Protein AF-A0A3M1QWK5-F1 (afdb_monomer)

Radius of gyration: 22.73 Å; Cα contacts (8 Å, |Δi|>4): 159; chains: 1; bounding box: 84×49×48 Å

Structure (mmCIF, N/CA/C/O backbone):
data_AF-A0A3M1QWK5-F1
#
_entry.id   AF-A0A3M1QWK5-F1
#
loop_
_atom_site.group_PDB
_atom_site.id
_atom_site.type_symbol
_atom_site.label_atom_id
_atom_site.label_alt_id
_atom_site.label_comp_id
_atom_site.label_asym_id
_atom_site.label_entity_id
_atom_site.label_seq_id
_atom_site.pdbx_PDB_ins_code
_atom_site.Cartn_x
_atom_site.Cartn_y
_atom_site.Cartn_z
_atom_site.occupancy
_atom_site.B_iso_or_equiv
_atom_site.auth_seq_id
_atom_site.auth_comp_id
_atom_site.auth_asym_id
_atom_site.auth_atom_id
_atom_site.pdbx_PDB_model_num
ATOM 1 N N . MET A 1 1 ? 57.014 35.871 -7.197 1.00 38.00 1 MET A N 1
ATOM 2 C CA . MET A 1 1 ? 55.817 36.064 -8.040 1.00 38.00 1 MET A CA 1
ATOM 3 C C . MET A 1 1 ? 55.043 34.756 -8.014 1.00 38.00 1 MET A C 1
ATOM 5 O O . MET A 1 1 ? 55.626 33.720 -8.294 1.00 38.00 1 MET A O 1
ATOM 9 N N . ILE A 1 2 ? 53.821 34.816 -7.491 1.00 47.94 2 ILE A N 1
ATOM 10 C CA . ILE A 1 2 ? 52.918 33.716 -7.111 1.00 47.94 2 ILE A CA 1
ATOM 11 C C . ILE A 1 2 ? 52.549 32.860 -8.330 1.00 47.94 2 ILE A C 1
ATOM 13 O O . ILE A 1 2 ? 52.299 33.454 -9.370 1.00 47.94 2 ILE A O 1
ATOM 17 N N . LEU A 1 3 ? 52.425 31.528 -8.195 1.00 41.25 3 LEU A N 1
ATOM 18 C CA . LEU A 1 3 ? 51.443 30.747 -8.971 1.00 41.25 3 LEU A CA 1
ATOM 19 C C . LEU A 1 3 ? 51.174 29.346 -8.380 1.00 41.25 3 LEU A C 1
ATOM 21 O O . LEU A 1 3 ? 51.887 28.382 -8.626 1.00 41.25 3 LEU A O 1
ATOM 25 N N . VAL A 1 4 ? 50.095 29.320 -7.592 1.00 45.94 4 VAL A N 1
ATOM 26 C CA . VAL A 1 4 ? 48.980 28.356 -7.596 1.00 45.94 4 VAL A CA 1
ATOM 27 C C . VAL A 1 4 ? 49.306 26.876 -7.349 1.00 45.94 4 VAL A C 1
ATOM 29 O O . VAL A 1 4 ? 49.567 26.087 -8.254 1.00 45.94 4 VAL A O 1
ATOM 32 N N . LEU A 1 5 ? 49.126 26.502 -6.079 1.00 42.91 5 LEU A N 1
ATOM 33 C CA . LEU A 1 5 ? 48.717 25.169 -5.644 1.00 42.91 5 LEU A CA 1
ATOM 34 C C . LEU A 1 5 ? 47.418 24.784 -6.366 1.00 42.91 5 LEU A C 1
ATOM 36 O O . LEU A 1 5 ? 46.376 25.406 -6.155 1.00 42.91 5 LEU A O 1
ATOM 40 N N . TRP A 1 6 ? 47.477 23.753 -7.202 1.00 43.38 6 TRP A N 1
ATOM 41 C CA . TRP A 1 6 ? 46.285 23.091 -7.713 1.00 43.38 6 TRP A CA 1
ATOM 42 C C . TRP A 1 6 ? 45.662 22.283 -6.575 1.00 43.38 6 TRP A C 1
ATOM 44 O O . TRP A 1 6 ? 46.090 21.171 -6.272 1.00 43.38 6 TRP A O 1
ATOM 54 N N . PHE A 1 7 ? 44.651 22.862 -5.929 1.00 46.19 7 PHE A N 1
ATOM 55 C CA . PHE A 1 7 ? 43.667 22.090 -5.183 1.00 46.19 7 PHE A CA 1
ATOM 56 C C . PHE A 1 7 ? 42.946 21.188 -6.184 1.00 46.19 7 PHE A C 1
ATOM 58 O O . PHE A 1 7 ? 42.088 21.633 -6.945 1.00 46.19 7 PHE A O 1
ATOM 65 N N . VAL A 1 8 ? 43.314 19.910 -6.201 1.00 51.75 8 VAL A N 1
ATOM 66 C CA . VAL A 1 8 ? 42.474 18.869 -6.785 1.00 51.75 8 VAL A CA 1
ATOM 67 C C . VAL A 1 8 ? 41.321 18.677 -5.807 1.00 51.75 8 VAL A C 1
ATOM 69 O O . VAL A 1 8 ? 41.406 17.876 -4.881 1.00 51.75 8 VAL A O 1
ATOM 72 N N . SER A 1 9 ? 40.269 19.477 -5.952 1.00 53.75 9 SER A N 1
ATOM 73 C CA . SER A 1 9 ? 39.018 19.229 -5.245 1.00 53.75 9 SER A CA 1
ATOM 74 C C . SER A 1 9 ? 38.486 17.872 -5.711 1.00 53.75 9 SER A C 1
ATOM 76 O O . SER A 1 9 ? 38.265 17.698 -6.915 1.00 53.75 9 SER A O 1
ATOM 78 N N . PRO A 1 10 ? 38.278 16.889 -4.822 1.00 50.72 10 PRO A N 1
ATOM 79 C CA . PRO A 1 10 ? 37.594 15.678 -5.219 1.00 50.72 10 PRO A CA 1
ATOM 80 C C . PRO A 1 10 ? 36.129 16.049 -5.486 1.00 50.72 10 PRO A C 1
ATOM 82 O O . PRO A 1 10 ? 35.350 16.235 -4.560 1.00 50.72 10 PRO A O 1
ATOM 85 N N . LEU A 1 11 ? 35.741 16.104 -6.763 1.00 48.88 11 LEU A N 1
ATOM 86 C CA . LEU A 1 11 ? 34.351 16.135 -7.265 1.00 48.88 11 LEU A CA 1
ATOM 87 C C . LEU A 1 11 ? 33.502 14.896 -6.869 1.00 48.88 11 LEU A C 1
ATOM 89 O O . LEU A 1 11 ? 32.566 14.532 -7.570 1.00 48.88 11 LEU A O 1
ATOM 93 N N . TRP A 1 12 ? 33.848 14.210 -5.780 1.00 54.44 12 TRP A N 1
ATOM 94 C CA . TRP A 1 12 ? 33.292 12.914 -5.374 1.00 54.44 12 TRP A CA 1
ATOM 95 C C . TRP A 1 12 ? 32.717 12.962 -3.954 1.00 54.44 12 TRP A C 1
ATOM 97 O O . TRP A 1 12 ? 32.132 11.987 -3.497 1.00 54.44 12 TRP A O 1
ATOM 107 N N . ALA A 1 13 ? 32.900 14.076 -3.244 1.00 48.78 13 ALA A N 1
ATOM 108 C CA . ALA A 1 13 ? 32.378 14.278 -1.902 1.00 48.78 13 ALA A CA 1
ATOM 109 C C . ALA A 1 13 ? 31.175 15.221 -1.968 1.00 48.78 13 ALA A C 1
ATOM 111 O O . ALA A 1 13 ? 31.312 16.393 -1.657 1.00 48.78 13 ALA A O 1
ATOM 112 N N . ASP A 1 14 ? 30.053 14.717 -2.483 1.00 46.09 14 ASP A N 1
ATOM 113 C CA . ASP A 1 14 ? 28.703 15.154 -2.101 1.00 46.09 14 ASP A CA 1
ATOM 114 C C . ASP A 1 14 ? 27.667 14.273 -2.808 1.00 46.09 14 ASP A C 1
ATOM 116 O O . ASP A 1 14 ? 27.021 14.636 -3.789 1.00 46.09 14 ASP A O 1
ATOM 120 N N . THR A 1 15 ? 27.495 13.067 -2.283 1.00 47.88 15 THR A N 1
ATOM 121 C CA . THR A 1 15 ? 26.168 12.456 -2.264 1.00 47.88 15 THR A CA 1
ATOM 122 C C . THR A 1 15 ? 25.914 12.084 -0.822 1.00 47.88 15 THR A C 1
ATOM 124 O O . THR A 1 15 ? 26.059 10.923 -0.438 1.00 47.88 15 THR A O 1
ATOM 127 N N . ASP A 1 16 ? 25.619 13.092 -0.002 1.00 43.44 16 ASP A N 1
ATOM 128 C CA . ASP A 1 16 ? 24.943 12.837 1.259 1.00 43.44 16 ASP A CA 1
ATOM 129 C C . ASP A 1 16 ? 23.593 12.226 0.870 1.00 43.44 16 ASP A C 1
ATOM 131 O O . ASP A 1 16 ? 22.682 12.908 0.396 1.00 43.44 16 ASP A O 1
ATOM 135 N N . TYR A 1 17 ? 23.537 10.894 0.867 1.00 44.19 17 TYR A N 1
ATOM 136 C CA . TYR A 1 17 ? 22.323 10.164 0.554 1.00 44.19 17 TYR A CA 1
ATOM 137 C C . TYR A 1 17 ? 21.404 10.346 1.754 1.00 44.19 17 TYR A C 1
ATOM 139 O O . TYR A 1 17 ? 21.410 9.559 2.702 1.00 44.19 17 TYR A O 1
ATOM 147 N N . THR A 1 18 ? 20.652 11.438 1.737 1.00 52.62 18 THR A N 1
ATOM 148 C CA . THR A 1 18 ? 19.622 11.689 2.725 1.00 52.62 18 THR A CA 1
ATOM 149 C C . THR A 1 18 ? 18.464 10.749 2.429 1.00 52.62 18 THR A C 1
ATOM 151 O O . THR A 1 18 ? 17.898 10.722 1.333 1.00 52.62 18 THR A O 1
ATOM 154 N N . LEU A 1 19 ? 18.138 9.911 3.414 1.00 53.56 19 LEU A N 1
ATOM 155 C CA . LEU A 1 19 ? 16.887 9.170 3.382 1.00 53.56 19 LEU A CA 1
ATOM 156 C C . LEU A 1 19 ? 15.739 10.180 3.278 1.00 53.56 19 LEU A C 1
ATOM 158 O O . LEU A 1 19 ? 15.813 11.256 3.878 1.00 53.56 19 LEU A O 1
ATOM 162 N N . PRO A 1 20 ? 14.693 9.857 2.513 1.00 57.66 20 PRO A N 1
ATOM 163 C CA . PRO A 1 20 ? 13.638 10.810 2.237 1.00 57.66 20 PRO A CA 1
ATOM 164 C C . PRO A 1 20 ? 12.908 11.219 3.511 1.00 57.66 20 PRO A C 1
ATOM 166 O O . PRO A 1 20 ? 12.640 10.389 4.382 1.00 57.66 20 PRO A O 1
ATOM 169 N N . GLU A 1 21 ? 12.545 12.501 3.591 1.00 57.75 21 GLU A N 1
ATOM 170 C CA . GLU A 1 21 ? 11.855 13.077 4.751 1.00 57.75 21 GLU A CA 1
ATOM 171 C C . GLU A 1 21 ? 10.511 12.384 5.033 1.00 57.75 21 GLU A C 1
ATOM 173 O O . GLU A 1 21 ? 10.052 12.360 6.175 1.00 57.75 21 GLU A O 1
ATOM 178 N N . ASN A 1 22 ? 9.882 11.789 4.009 1.00 64.25 22 ASN A N 1
ATOM 179 C CA . ASN A 1 22 ? 8.619 11.076 4.145 1.00 64.25 22 ASN A CA 1
ATOM 180 C C . ASN A 1 22 ? 8.595 9.748 3.355 1.00 64.25 22 ASN A C 1
ATOM 182 O O . ASN A 1 22 ? 8.303 9.745 2.156 1.00 64.25 22 ASN A O 1
ATOM 186 N N . PRO A 1 23 ? 8.778 8.583 4.005 1.00 59.59 23 PRO A N 1
ATOM 187 C CA . PRO A 1 23 ? 8.723 7.283 3.328 1.00 59.59 23 PRO A CA 1
ATOM 188 C C . PRO A 1 23 ? 7.348 6.976 2.703 1.00 59.59 23 PRO A C 1
ATOM 190 O O . PRO A 1 23 ? 7.245 6.127 1.817 1.00 59.59 23 PRO A O 1
ATOM 193 N N . LEU A 1 24 ? 6.277 7.682 3.096 1.00 67.50 24 LEU A N 1
ATOM 194 C CA . LEU A 1 24 ? 4.955 7.544 2.473 1.00 67.50 24 LEU A CA 1
ATOM 195 C C . LEU A 1 24 ? 4.928 8.048 1.022 1.00 67.50 24 LEU A C 1
ATOM 197 O O . LEU A 1 24 ? 4.034 7.672 0.261 1.00 67.50 24 LEU A O 1
ATOM 201 N N . GLN A 1 25 ? 5.897 8.869 0.616 1.00 80.38 25 GLN A N 1
ATOM 202 C CA . GLN A 1 25 ? 5.997 9.380 -0.749 1.00 80.38 25 GLN A CA 1
ATOM 203 C C . GLN A 1 25 ? 6.373 8.256 -1.727 1.00 80.38 25 GLN A C 1
ATOM 205 O O . GLN A 1 25 ? 5.716 8.088 -2.756 1.00 80.38 25 GLN A O 1
ATOM 210 N N . GLY A 1 26 ? 7.303 7.377 -1.337 1.00 84.12 26 GLY A N 1
ATOM 211 C CA . GLY A 1 26 ? 7.665 6.179 -2.102 1.00 84.12 26 GLY A CA 1
ATOM 212 C C . GLY A 1 26 ? 6.500 5.209 -2.302 1.00 84.12 26 GLY A C 1
ATOM 213 O O . GLY A 1 26 ? 6.311 4.665 -3.391 1.00 84.12 26 GLY A O 1
ATOM 214 N N . ARG A 1 27 ? 5.637 5.064 -1.290 1.00 82.62 27 ARG A N 1
ATOM 215 C CA . ARG A 1 27 ? 4.381 4.309 -1.415 1.00 82.62 27 ARG A CA 1
ATOM 216 C C . ARG A 1 27 ? 3.478 4.892 -2.498 1.00 82.62 27 ARG A C 1
ATOM 218 O O . ARG A 1 27 ? 2.919 4.148 -3.300 1.00 82.62 27 ARG A O 1
ATOM 225 N N . GLN A 1 28 ? 3.287 6.212 -2.493 1.00 83.62 28 GLN A N 1
ATOM 226 C CA . GLN A 1 28 ? 2.413 6.865 -3.463 1.00 83.62 28 GLN A CA 1
ATOM 227 C C . GLN A 1 28 ? 2.918 6.639 -4.889 1.00 83.62 28 GLN A C 1
ATOM 229 O O . GLN A 1 28 ? 2.107 6.408 -5.784 1.00 83.62 28 GLN A O 1
ATOM 234 N N . LEU A 1 29 ? 4.239 6.615 -5.082 1.00 90.56 29 LEU A N 1
ATOM 235 C CA . LEU A 1 29 ? 4.857 6.331 -6.375 1.00 90.56 29 LEU A CA 1
ATOM 236 C C . LEU A 1 29 ? 4.543 4.923 -6.891 1.00 90.56 29 LEU A C 1
ATOM 238 O O . LEU A 1 29 ? 4.302 4.784 -8.085 1.00 90.56 29 LEU A O 1
ATOM 242 N N . LEU A 1 30 ? 4.441 3.899 -6.033 1.00 88.50 30 LEU A N 1
ATOM 243 C CA . LEU A 1 30 ? 4.007 2.562 -6.478 1.00 88.50 30 LEU A CA 1
ATOM 244 C C . LEU A 1 30 ? 2.621 2.586 -7.136 1.00 88.50 30 LEU A C 1
ATOM 246 O O . LEU A 1 30 ? 2.370 1.836 -8.079 1.00 88.50 30 LEU A O 1
ATOM 250 N N . ILE A 1 31 ? 1.730 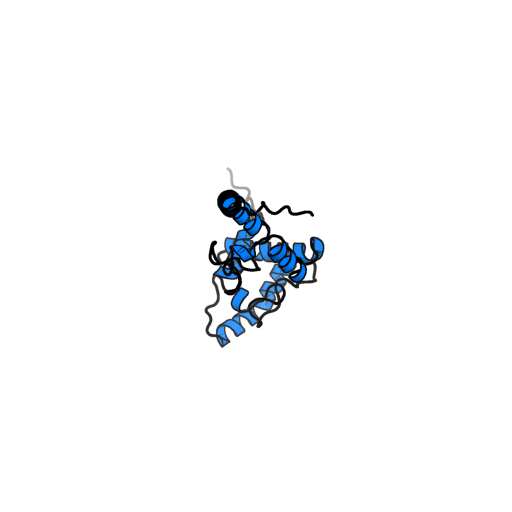3.450 -6.645 1.00 85.94 31 ILE A N 1
ATOM 251 C CA . ILE A 1 31 ? 0.373 3.613 -7.171 1.00 85.94 31 ILE A CA 1
ATOM 252 C C . ILE A 1 31 ? 0.406 4.491 -8.425 1.00 85.94 31 ILE A C 1
ATOM 254 O O . ILE A 1 31 ? -0.063 4.085 -9.483 1.00 85.94 31 ILE A O 1
ATOM 258 N N . THR A 1 32 ? 0.970 5.696 -8.328 1.00 89.56 32 THR A N 1
ATOM 259 C CA . THR A 1 32 ? 0.881 6.706 -9.395 1.00 89.56 32 THR A CA 1
ATOM 260 C C . THR A 1 32 ? 1.765 6.403 -10.596 1.00 89.56 32 THR A C 1
ATOM 262 O O . THR A 1 32 ? 1.478 6.884 -11.690 1.00 89.56 32 THR A O 1
ATOM 265 N N . LYS A 1 33 ? 2.822 5.602 -10.422 1.00 94.50 33 LYS A N 1
ATOM 266 C CA . LYS A 1 33 ? 3.699 5.138 -11.508 1.00 94.50 33 LYS A CA 1
ATOM 267 C C . LYS A 1 33 ? 3.289 3.758 -12.044 1.00 94.50 33 LYS A C 1
ATOM 269 O O . LYS A 1 33 ? 3.983 3.228 -12.906 1.00 94.50 33 LYS A O 1
ATOM 274 N N . GLY A 1 34 ? 2.179 3.189 -11.555 1.00 91.81 34 GLY A N 1
ATOM 275 C CA . GLY A 1 34 ? 1.576 1.958 -12.082 1.00 91.81 34 GLY A CA 1
ATOM 276 C C . GLY A 1 34 ? 2.287 0.660 -11.688 1.00 91.81 34 GLY A C 1
ATOM 277 O O . GLY A 1 34 ? 2.042 -0.387 -12.282 1.00 91.81 34 GLY A O 1
ATOM 278 N N . CYS A 1 35 ? 3.173 0.674 -10.686 1.00 92.69 35 CYS A N 1
ATOM 279 C CA . CYS A 1 35 ? 3.903 -0.531 -10.276 1.00 92.69 35 CYS A CA 1
ATOM 280 C C . CYS A 1 35 ? 2.948 -1.650 -9.824 1.00 92.69 35 CYS A C 1
ATOM 282 O O . CYS A 1 35 ? 3.182 -2.824 -10.121 1.00 92.69 35 CYS A O 1
ATOM 284 N N . LEU A 1 36 ? 1.853 -1.282 -9.148 1.00 90.88 36 LEU A N 1
ATOM 285 C CA . LEU A 1 36 ? 0.870 -2.228 -8.608 1.00 90.88 36 LEU A CA 1
ATOM 286 C C . LEU A 1 36 ? -0.036 -2.877 -9.666 1.00 90.88 36 LEU A C 1
ATOM 288 O O . LEU A 1 36 ? -0.738 -3.839 -9.350 1.00 90.88 36 LEU A O 1
ATOM 292 N N . ASP A 1 37 ? 0.005 -2.409 -10.917 1.00 91.38 37 ASP A N 1
ATOM 293 C CA . ASP A 1 37 ? -0.730 -3.024 -12.031 1.00 91.38 37 ASP A CA 1
ATOM 294 C C . ASP A 1 37 ? -0.110 -4.368 -12.440 1.00 91.38 37 ASP A C 1
ATOM 296 O O . ASP A 1 37 ? -0.791 -5.269 -12.937 1.00 91.38 37 ASP A O 1
ATOM 300 N N . CYS A 1 38 ? 1.194 -4.520 -12.198 1.00 94.56 38 CYS A N 1
ATOM 301 C CA . CYS A 1 38 ? 1.950 -5.734 -12.487 1.00 94.56 38 CYS A CA 1
ATOM 302 C C . CYS A 1 38 ? 2.377 -6.467 -11.217 1.00 94.56 38 CYS A C 1
ATOM 304 O O . CYS A 1 38 ? 2.321 -7.698 -11.199 1.00 94.56 38 CYS A O 1
ATOM 306 N N . HIS A 1 39 ? 2.794 -5.737 -10.183 1.00 92.94 39 HIS A N 1
ATOM 307 C CA . HIS A 1 39 ? 3.321 -6.309 -8.953 1.00 92.94 39 HIS A CA 1
ATOM 308 C C . HIS A 1 39 ? 2.270 -6.360 -7.839 1.00 92.94 39 HIS A C 1
ATOM 310 O O . HIS A 1 39 ? 1.650 -5.335 -7.546 1.00 92.94 39 HIS A O 1
ATOM 316 N N . PRO A 1 40 ? 2.111 -7.502 -7.153 1.00 87.62 40 PRO A N 1
ATOM 317 C CA . PRO A 1 40 ? 1.298 -7.557 -5.957 1.00 87.62 40 PRO A CA 1
ATOM 318 C C . PRO A 1 40 ? 2.071 -7.077 -4.722 1.00 87.62 40 PRO A C 1
ATOM 320 O O . PRO A 1 40 ? 3.302 -7.050 -4.709 1.00 87.62 40 PRO A O 1
ATOM 323 N N . ILE A 1 41 ? 1.341 -6.738 -3.663 1.00 81.50 41 ILE A N 1
ATOM 324 C CA . ILE A 1 41 ? 1.847 -6.625 -2.293 1.00 81.50 41 ILE A CA 1
ATOM 325 C C . ILE A 1 41 ? 1.004 -7.564 -1.437 1.00 81.50 41 ILE A C 1
ATOM 327 O O . ILE A 1 41 ? -0.202 -7.366 -1.322 1.00 81.50 41 ILE A O 1
ATOM 331 N N . LEU A 1 42 ? 1.630 -8.582 -0.849 1.00 78.31 42 LEU A N 1
ATOM 332 C CA . LEU A 1 42 ? 0.984 -9.605 -0.018 1.00 78.31 42 LEU A CA 1
ATOM 333 C C . LEU A 1 42 ? -0.151 -10.356 -0.748 1.00 78.31 42 LEU A C 1
ATOM 335 O O . LEU A 1 42 ? -1.222 -10.603 -0.204 1.00 78.31 42 LEU A O 1
ATOM 339 N N . GLY A 1 43 ? 0.111 -10.772 -1.988 1.00 78.31 43 GLY A N 1
ATOM 340 C CA . GLY A 1 43 ? -0.780 -11.586 -2.829 1.00 78.31 43 GLY A CA 1
ATOM 341 C C . GLY A 1 43 ? -1.811 -10.790 -3.622 1.00 78.31 43 GLY A C 1
ATOM 342 O O . GLY A 1 43 ? -2.616 -11.356 -4.359 1.00 78.31 43 GLY A O 1
ATOM 343 N N . GLU A 1 44 ? -1.765 -9.478 -3.493 1.00 76.38 44 GLU A N 1
ATOM 344 C CA . GLU A 1 44 ? -2.843 -8.594 -3.857 1.00 76.38 44 GLU A CA 1
ATOM 345 C C . GLU A 1 44 ? -2.331 -7.513 -4.818 1.00 76.38 44 GLU A C 1
ATOM 347 O O . GLU A 1 44 ? -1.302 -6.909 -4.544 1.00 76.38 44 GLU A O 1
ATOM 352 N N . GLY A 1 45 ? -3.026 -7.267 -5.939 1.00 83.94 45 GLY A N 1
ATOM 353 C CA . GLY A 1 45 ? -2.566 -6.385 -7.029 1.00 83.94 45 GLY A CA 1
ATOM 354 C C . GLY A 1 45 ? -2.359 -7.133 -8.348 1.00 83.94 45 GLY A C 1
ATOM 355 O O . GLY A 1 45 ? -3.020 -8.144 -8.602 1.00 83.94 45 GLY A O 1
ATOM 356 N N . GLY A 1 46 ? -1.459 -6.630 -9.195 1.00 86.94 46 GLY A N 1
ATOM 357 C CA . GLY A 1 46 ? -1.037 -7.326 -10.408 1.00 86.94 46 GLY A CA 1
ATOM 358 C C . GLY A 1 46 ? -0.442 -8.706 -10.108 1.00 86.94 46 GLY A C 1
ATOM 359 O O . GLY A 1 46 ? 0.054 -8.955 -9.017 1.00 86.94 46 GLY A O 1
ATOM 360 N N . LYS A 1 47 ? -0.504 -9.630 -11.071 1.00 91.69 47 LYS A N 1
ATOM 361 C CA . LYS A 1 47 ? -0.020 -11.022 -10.912 1.00 91.69 47 LYS A CA 1
ATOM 362 C C . LYS A 1 47 ? 1.111 -11.381 -11.878 1.00 91.69 47 LYS A C 1
ATOM 364 O O . LYS A 1 47 ? 1.334 -12.552 -12.164 1.00 91.69 47 LYS A O 1
ATOM 369 N N . ILE A 1 48 ? 1.756 -10.367 -12.448 1.00 94.69 48 ILE A N 1
ATOM 370 C CA . ILE A 1 48 ? 2.760 -10.528 -13.507 1.00 94.69 48 ILE A CA 1
ATOM 371 C C . ILE A 1 48 ? 4.156 -10.489 -12.898 1.00 94.69 48 ILE A C 1
ATOM 373 O O . ILE A 1 48 ? 4.981 -11.353 -13.179 1.00 94.69 48 ILE A O 1
ATOM 377 N N . GLY A 1 49 ? 4.411 -9.469 -12.079 1.00 91.94 49 GLY A N 1
ATOM 378 C CA . GLY A 1 49 ? 5.669 -9.286 -11.376 1.00 91.94 49 GLY A CA 1
ATOM 379 C C . GLY A 1 49 ? 5.686 -10.004 -10.023 1.00 91.94 49 GLY A C 1
ATOM 380 O O . GLY A 1 49 ? 4.632 -10.373 -9.499 1.00 91.94 49 GLY A O 1
ATOM 381 N N . PRO A 1 50 ? 6.878 -10.187 -9.430 1.00 90.81 50 PRO A N 1
ATOM 382 C CA . PRO A 1 50 ? 7.016 -10.718 -8.079 1.00 90.81 50 PRO A CA 1
ATOM 383 C C . PRO A 1 50 ? 6.335 -9.823 -7.038 1.00 90.81 50 PRO A C 1
ATOM 385 O O . PRO A 1 50 ? 6.291 -8.599 -7.186 1.00 90.81 50 PRO A O 1
ATOM 388 N N . ASP A 1 51 ? 5.856 -10.452 -5.965 1.00 87.44 51 ASP A N 1
ATOM 389 C CA . ASP A 1 51 ? 5.237 -9.781 -4.823 1.00 87.44 51 ASP A CA 1
ATOM 390 C C . ASP A 1 51 ? 6.254 -8.905 -4.082 1.00 87.44 51 ASP A C 1
ATOM 392 O O . ASP A 1 51 ? 7.269 -9.392 -3.576 1.00 87.44 51 ASP A O 1
ATOM 396 N N . LEU A 1 52 ? 5.988 -7.601 -4.023 1.00 86.62 52 LEU A N 1
ATOM 397 C CA . LEU A 1 52 ? 6.879 -6.634 -3.389 1.00 86.62 52 LEU A CA 1
ATOM 398 C C . LEU A 1 52 ? 6.842 -6.741 -1.859 1.00 86.62 52 LEU A C 1
ATOM 400 O O . LEU A 1 52 ? 7.817 -6.356 -1.224 1.00 86.62 52 LEU A O 1
ATOM 404 N N . GLY A 1 53 ? 5.763 -7.276 -1.278 1.00 78.31 53 GLY A N 1
ATOM 405 C CA . GLY A 1 53 ? 5.588 -7.437 0.168 1.00 78.31 53 GLY A CA 1
ATOM 406 C C . GLY A 1 53 ? 6.110 -8.761 0.735 1.00 78.31 53 GLY A C 1
ATOM 407 O O . GLY A 1 53 ? 6.093 -8.938 1.945 1.00 78.31 53 GLY A O 1
ATOM 408 N N . LYS A 1 54 ? 6.563 -9.701 -0.106 1.00 73.81 54 LYS A N 1
ATOM 409 C CA . LYS A 1 54 ? 7.036 -11.038 0.323 1.00 73.81 54 LYS A CA 1
ATOM 410 C C . LYS A 1 54 ? 8.536 -11.247 0.144 1.00 73.81 54 LYS A C 1
ATOM 412 O O . LYS A 1 54 ? 8.995 -12.364 -0.098 1.00 73.81 54 LYS A O 1
ATOM 417 N N . ARG A 1 55 ? 9.318 -10.178 0.210 1.00 66.00 55 ARG A N 1
ATOM 418 C CA . ARG A 1 55 ? 10.769 -10.301 0.109 1.00 66.00 55 ARG A CA 1
ATOM 419 C C . ARG A 1 55 ? 11.296 -10.821 1.448 1.00 66.00 55 ARG A C 1
ATOM 421 O O . ARG A 1 55 ? 11.147 -10.172 2.466 1.00 66.00 55 ARG A O 1
ATOM 428 N N . GLY A 1 56 ? 11.819 -12.045 1.438 1.00 56.91 56 GLY A N 1
ATOM 429 C CA . GLY A 1 56 ? 12.366 -12.731 2.614 1.00 56.91 56 GLY A CA 1
ATOM 430 C C . GLY A 1 56 ? 13.890 -12.718 2.625 1.00 56.91 56 GLY A C 1
ATOM 431 O O . GLY A 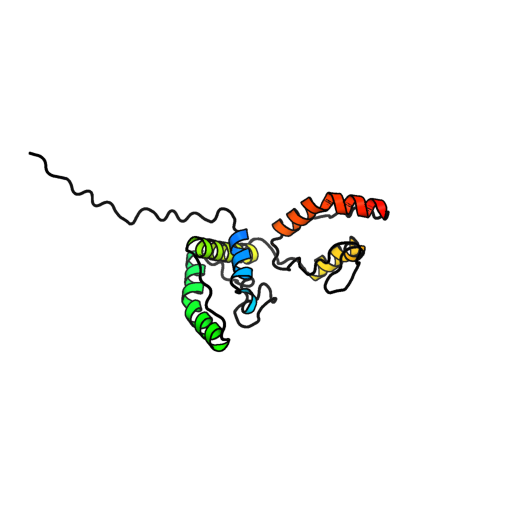1 56 ? 14.505 -13.741 2.916 1.00 56.91 56 GLY A O 1
ATOM 432 N N . PHE A 1 57 ? 14.504 -11.611 2.201 1.00 60.78 57 PHE A N 1
ATOM 433 C CA . PHE A 1 57 ? 15.939 -11.577 1.916 1.00 60.78 57 PHE A CA 1
ATOM 434 C C . PHE A 1 57 ? 16.735 -10.579 2.760 1.00 60.78 57 PHE A C 1
ATOM 436 O O . PHE A 1 57 ? 17.946 -10.515 2.559 1.00 60.78 57 PHE A O 1
ATOM 443 N N . ASN A 1 58 ? 16.107 -9.856 3.703 1.00 70.88 58 ASN A N 1
ATOM 444 C CA . ASN A 1 58 ? 16.777 -8.880 4.579 1.00 70.88 58 ASN A CA 1
ATOM 445 C C . ASN A 1 58 ? 17.771 -8.018 3.791 1.00 70.88 58 ASN A C 1
ATOM 447 O O . ASN A 1 58 ? 18.965 -7.955 4.105 1.00 70.88 58 ASN A O 1
ATOM 451 N N . LEU A 1 59 ? 17.295 -7.458 2.679 1.00 80.81 59 LEU A N 1
ATOM 452 C CA . LEU A 1 59 ? 18.174 -6.835 1.707 1.00 80.81 59 LEU A CA 1
ATOM 453 C C . LEU A 1 59 ? 18.698 -5.529 2.285 1.00 80.81 59 LEU A C 1
ATOM 455 O O . LEU A 1 59 ? 17.943 -4.676 2.741 1.00 80.81 59 LEU A O 1
ATOM 459 N N . THR A 1 60 ? 20.004 -5.320 2.181 1.00 86.88 60 THR A N 1
ATOM 460 C CA . THR A 1 60 ? 20.569 -3.982 2.345 1.00 86.88 60 THR A CA 1
ATOM 461 C C . THR A 1 60 ? 20.020 -3.058 1.257 1.00 86.88 60 THR A C 1
ATOM 463 O O . THR A 1 60 ? 19.654 -3.499 0.162 1.00 86.88 60 THR A O 1
ATOM 466 N N . LEU A 1 61 ? 20.029 -1.751 1.513 1.00 85.81 61 LEU A N 1
ATOM 467 C CA . LEU A 1 61 ? 19.591 -0.746 0.543 1.00 85.81 61 LEU A CA 1
ATOM 468 C C . LEU A 1 61 ? 20.251 -0.925 -0.842 1.00 85.81 61 LEU A C 1
ATOM 470 O O . LEU A 1 61 ? 19.574 -0.884 -1.868 1.00 85.81 61 LEU A O 1
ATOM 474 N N . LEU A 1 62 ? 21.561 -1.201 -0.880 1.00 89.69 62 LEU A N 1
ATOM 475 C CA . LEU A 1 62 ? 22.298 -1.437 -2.128 1.00 89.69 62 LEU A CA 1
ATOM 476 C C . LEU A 1 62 ? 21.833 -2.701 -2.859 1.00 89.69 62 LEU A C 1
ATOM 478 O O . LEU A 1 62 ? 21.789 -2.725 -4.088 1.00 89.69 62 LEU A O 1
ATOM 482 N N . GLN A 1 63 ? 21.450 -3.747 -2.127 1.00 89.50 63 GLN A N 1
ATOM 483 C CA . GLN A 1 63 ? 20.907 -4.957 -2.737 1.00 89.50 63 GLN A CA 1
ATOM 484 C C . GLN A 1 63 ? 19.508 -4.718 -3.314 1.00 89.50 63 GLN A C 1
ATOM 486 O O . GLN A 1 63 ? 19.220 -5.234 -4.390 1.00 89.50 63 GLN A O 1
ATOM 491 N N . VAL A 1 64 ? 18.668 -3.893 -2.677 1.00 87.69 64 VAL A N 1
ATOM 492 C CA . VAL A 1 64 ? 17.376 -3.476 -3.259 1.00 87.69 64 VAL A CA 1
ATOM 493 C C . VAL A 1 64 ? 17.593 -2.764 -4.596 1.00 87.69 64 VAL A C 1
ATOM 495 O O . VAL A 1 64 ? 16.930 -3.092 -5.582 1.00 87.69 64 VAL A O 1
ATOM 498 N N . ILE A 1 65 ? 18.563 -1.844 -4.658 1.00 91.50 65 ILE A N 1
ATOM 499 C CA . ILE A 1 65 ? 18.944 -1.159 -5.903 1.00 91.50 65 ILE A CA 1
ATOM 500 C C . ILE A 1 65 ? 19.412 -2.170 -6.952 1.00 91.50 65 ILE A C 1
ATOM 502 O O . ILE A 1 65 ? 18.941 -2.135 -8.087 1.00 91.50 65 ILE A O 1
ATOM 506 N N . GLY A 1 66 ? 20.296 -3.098 -6.575 1.00 93.19 66 GLY A N 1
ATOM 507 C CA . GLY A 1 66 ? 20.804 -4.130 -7.478 1.00 93.19 66 GLY A CA 1
ATOM 508 C C . GLY A 1 66 ? 19.700 -5.026 -8.043 1.00 93.19 66 GLY A C 1
ATOM 509 O O . GLY A 1 66 ? 19.682 -5.298 -9.242 1.00 93.19 66 GLY A O 1
ATOM 510 N N . VAL A 1 67 ? 18.736 -5.437 -7.213 1.00 91.25 67 VAL A N 1
ATOM 511 C CA . VAL A 1 67 ? 17.570 -6.217 -7.656 1.00 91.25 67 VAL A CA 1
ATOM 512 C C . VAL A 1 67 ? 16.737 -5.424 -8.660 1.00 91.25 67 VAL A C 1
ATOM 514 O O . VAL A 1 67 ? 16.403 -5.959 -9.714 1.00 91.25 67 VAL A O 1
ATOM 517 N N . LEU A 1 68 ? 16.430 -4.153 -8.379 1.00 91.44 68 LEU A N 1
ATOM 518 C CA . LEU A 1 68 ? 15.675 -3.306 -9.308 1.00 91.44 68 LEU A CA 1
ATOM 519 C C . LEU A 1 68 ? 16.413 -3.117 -10.635 1.00 91.44 68 LEU A C 1
ATOM 521 O O . LEU A 1 68 ? 15.806 -3.275 -11.693 1.00 91.44 68 LEU A O 1
ATOM 525 N N . TRP A 1 69 ? 17.714 -2.823 -10.584 1.00 93.88 69 TRP A N 1
ATOM 526 C CA . TRP A 1 69 ? 18.544 -2.610 -11.769 1.00 93.88 69 TRP A CA 1
ATOM 527 C C . TRP A 1 69 ? 18.588 -3.853 -12.659 1.00 93.88 69 TRP A C 1
ATOM 529 O O . TRP A 1 69 ? 18.369 -3.770 -13.866 1.00 93.88 69 TRP A O 1
ATOM 539 N N . ASN A 1 70 ? 18.792 -5.022 -12.052 1.00 94.88 70 ASN A N 1
ATOM 540 C CA . ASN A 1 70 ? 18.854 -6.290 -12.773 1.00 94.88 70 ASN A CA 1
ATOM 541 C C . ASN A 1 70 ? 17.478 -6.760 -13.268 1.00 94.88 70 ASN A C 1
ATOM 543 O O . ASN A 1 70 ? 17.399 -7.473 -14.264 1.00 94.88 70 ASN A O 1
ATOM 547 N N . HIS A 1 71 ? 16.392 -6.359 -12.602 1.00 95.00 71 HIS A N 1
ATOM 548 C CA . HIS A 1 71 ? 15.026 -6.688 -13.013 1.00 95.00 71 HIS A CA 1
ATOM 549 C C . HIS A 1 71 ? 14.461 -5.728 -14.076 1.00 95.00 71 HIS A C 1
ATOM 551 O O . HIS A 1 71 ? 13.522 -6.083 -14.793 1.00 95.00 71 HIS A O 1
ATOM 557 N N . ALA A 1 72 ? 15.029 -4.525 -14.214 1.00 95.12 72 ALA A N 1
ATOM 558 C CA . ALA A 1 72 ? 14.539 -3.495 -15.127 1.00 95.12 72 ALA A CA 1
ATOM 559 C C . ALA A 1 72 ? 14.372 -3.959 -16.587 1.00 95.12 72 ALA A C 1
ATOM 561 O O . ALA A 1 72 ? 13.315 -3.675 -17.149 1.00 95.12 72 ALA A O 1
ATOM 562 N N . PRO A 1 73 ? 15.302 -4.718 -17.206 1.00 97.12 73 PRO A N 1
ATOM 563 C CA . PRO A 1 73 ? 15.118 -5.202 -18.576 1.00 97.12 73 PRO A CA 1
ATOM 564 C C . PRO A 1 73 ? 13.855 -6.058 -18.754 1.00 97.12 73 PRO A C 1
ATOM 566 O O . PRO A 1 73 ? 13.115 -5.868 -19.716 1.00 97.12 73 PRO A O 1
ATOM 569 N N . THR A 1 74 ? 13.559 -6.942 -17.796 1.00 96.75 74 THR A N 1
ATOM 570 C CA . THR A 1 74 ? 12.343 -7.772 -17.810 1.00 96.75 74 THR A CA 1
ATOM 571 C C . THR A 1 74 ? 11.086 -6.923 -17.655 1.00 96.75 74 THR A C 1
ATOM 573 O O . THR A 1 74 ? 10.089 -7.153 -18.337 1.00 96.75 74 THR A O 1
ATOM 576 N N . MET A 1 75 ? 11.117 -5.911 -16.781 1.00 96.25 75 MET A N 1
ATOM 577 C CA . MET A 1 75 ? 9.997 -4.977 -16.659 1.00 96.25 75 MET A CA 1
ATOM 578 C C . MET A 1 75 ? 9.775 -4.215 -17.974 1.00 96.25 75 MET A C 1
ATOM 580 O O . MET A 1 75 ? 8.635 -4.093 -18.418 1.00 96.25 75 MET A O 1
ATOM 584 N N . VAL A 1 76 ? 10.846 -3.749 -18.628 1.00 96.19 76 VAL A N 1
ATOM 585 C CA . VAL A 1 76 ? 10.770 -3.052 -19.922 1.00 96.19 76 VAL A CA 1
ATOM 586 C C . VAL A 1 76 ? 10.118 -3.947 -20.975 1.00 96.19 76 VAL A C 1
ATOM 588 O O . VAL A 1 76 ? 9.139 -3.527 -21.591 1.00 96.19 76 VAL A O 1
ATOM 591 N N . GLU A 1 77 ? 10.578 -5.189 -21.125 1.00 96.88 77 GLU A N 1
ATOM 592 C CA . GLU A 1 77 ? 9.984 -6.175 -22.037 1.00 96.88 77 GLU A CA 1
ATOM 593 C C . GLU A 1 77 ? 8.474 -6.338 -21.787 1.00 96.88 77 GLU A C 1
ATOM 595 O O . GLU A 1 77 ? 7.664 -6.196 -22.705 1.00 96.88 77 GLU A O 1
ATOM 600 N N . LYS A 1 78 ? 8.060 -6.522 -20.526 1.00 96.25 78 LYS A N 1
ATOM 601 C CA . LYS A 1 78 ? 6.638 -6.686 -20.177 1.00 96.25 78 LYS A CA 1
ATOM 602 C C . LYS A 1 78 ? 5.798 -5.438 -20.411 1.00 96.25 78 LYS A C 1
ATOM 604 O O . LYS A 1 78 ? 4.644 -5.558 -20.828 1.00 96.25 78 LYS A O 1
ATOM 609 N N . THR A 1 79 ? 6.348 -4.246 -20.193 1.00 95.12 79 THR A N 1
ATOM 610 C CA . THR A 1 79 ? 5.643 -3.003 -20.541 1.00 95.12 79 THR A CA 1
ATOM 611 C C . THR A 1 79 ? 5.468 -2.856 -22.052 1.00 95.12 79 THR A C 1
ATOM 613 O O . THR A 1 79 ? 4.383 -2.485 -22.496 1.00 95.12 79 THR A O 1
ATOM 616 N N . GLN A 1 80 ? 6.467 -3.242 -22.854 1.00 95.69 80 GLN A N 1
ATOM 617 C CA . GLN A 1 80 ? 6.390 -3.217 -24.317 1.00 95.69 80 GLN A CA 1
ATOM 618 C C . GLN A 1 80 ? 5.358 -4.212 -24.856 1.00 95.69 80 GLN A C 1
ATOM 620 O O . GLN A 1 80 ? 4.490 -3.817 -25.637 1.00 95.69 80 GLN A O 1
ATOM 625 N N . GLU A 1 81 ? 5.387 -5.468 -24.392 1.00 96.12 81 GLU A N 1
ATOM 626 C CA . GLU A 1 81 ? 4.392 -6.498 -24.740 1.00 96.12 81 GLU A CA 1
ATOM 627 C C . GLU A 1 81 ? 2.957 -6.008 -24.491 1.00 96.12 81 GLU A C 1
ATOM 629 O O . GLU A 1 81 ? 2.043 -6.264 -25.277 1.00 96.12 81 GLU A O 1
ATOM 634 N N . ARG A 1 82 ? 2.763 -5.264 -23.397 1.00 94.31 82 ARG A N 1
ATOM 635 C CA . ARG A 1 82 ? 1.459 -4.750 -22.965 1.00 94.31 82 ARG A CA 1
ATOM 636 C C . ARG A 1 82 ? 1.134 -3.354 -23.477 1.00 94.31 82 ARG A C 1
ATOM 638 O O . ARG A 1 82 ? 0.054 -2.850 -23.182 1.00 94.31 82 ARG A O 1
ATOM 645 N N . LYS A 1 83 ? 2.034 -2.744 -24.254 1.00 96.00 83 LYS A N 1
ATOM 646 C CA . LYS A 1 83 ? 1.900 -1.378 -24.781 1.00 96.00 83 LYS A CA 1
ATOM 647 C C . LYS A 1 83 ? 1.670 -0.335 -23.676 1.00 96.00 83 LYS A C 1
ATOM 649 O O . LYS A 1 83 ? 0.964 0.650 -23.880 1.00 96.00 83 LYS A O 1
ATOM 654 N N . ILE A 1 84 ? 2.266 -0.560 -22.509 1.00 92.50 84 ILE A N 1
ATOM 655 C CA . ILE A 1 84 ? 2.263 0.371 -21.381 1.00 92.50 84 ILE A CA 1
ATOM 656 C C . ILE A 1 84 ? 3.512 1.256 -21.510 1.00 92.50 84 ILE A C 1
ATOM 658 O O . ILE A 1 84 ? 4.610 0.723 -21.685 1.00 92.50 84 ILE A O 1
ATOM 662 N N . PRO A 1 85 ? 3.395 2.593 -21.439 1.00 92.81 85 PRO A N 1
ATOM 663 C CA . PRO A 1 85 ? 4.561 3.468 -21.432 1.00 92.81 85 PRO A CA 1
ATOM 664 C C . PRO A 1 85 ? 5.453 3.204 -20.216 1.00 92.81 85 PRO A C 1
ATOM 666 O O . PRO A 1 85 ? 4.964 3.105 -19.092 1.00 92.81 85 PRO A O 1
ATOM 669 N N . TRP A 1 86 ? 6.769 3.150 -20.429 1.00 92.81 86 TRP A N 1
ATOM 670 C CA . TRP A 1 86 ? 7.720 3.046 -19.325 1.00 92.81 86 TRP A CA 1
ATOM 671 C C . TRP A 1 86 ? 7.633 4.287 -18.415 1.00 92.81 86 TRP A C 1
ATOM 673 O O . TRP A 1 86 ? 7.732 5.413 -18.924 1.00 92.81 86 TRP A O 1
ATOM 683 N N . PRO A 1 87 ? 7.456 4.127 -17.089 1.00 93.81 87 PRO A N 1
ATOM 684 C CA . PRO A 1 87 ? 7.334 5.258 -16.178 1.00 93.81 87 PRO A CA 1
ATOM 685 C C . PRO A 1 87 ? 8.639 6.059 -16.101 1.00 93.81 87 PRO A C 1
ATOM 687 O O . PRO A 1 87 ? 9.740 5.510 -16.059 1.00 93.81 87 PRO A O 1
ATOM 690 N N . ARG A 1 88 ? 8.515 7.388 -16.053 1.00 94.06 88 ARG A N 1
ATOM 691 C CA . ARG A 1 88 ? 9.641 8.295 -15.795 1.00 94.06 88 ARG A CA 1
ATOM 692 C C . ARG A 1 88 ? 9.687 8.667 -14.320 1.00 94.06 88 ARG A C 1
ATOM 694 O O . ARG A 1 88 ? 8.649 8.983 -13.734 1.00 94.06 88 ARG A O 1
ATOM 701 N N . PHE A 1 89 ? 10.893 8.682 -13.767 1.00 93.81 89 PHE A N 1
ATOM 702 C CA . PHE A 1 89 ? 11.169 9.073 -12.389 1.00 93.81 89 PHE A CA 1
ATOM 703 C C . PHE A 1 89 ? 12.156 10.235 -12.365 1.00 93.81 89 PHE A C 1
ATOM 705 O O . PHE A 1 89 ? 13.106 10.260 -13.151 1.00 93.81 89 PHE A O 1
ATOM 712 N N . THR A 1 90 ? 11.946 11.185 -11.458 1.00 95.25 90 THR A N 1
ATOM 713 C CA . THR A 1 90 ? 13.016 12.092 -11.030 1.00 95.25 90 THR A CA 1
ATOM 714 C C . THR A 1 90 ? 13.985 11.357 -10.099 1.00 95.25 90 THR A C 1
ATOM 716 O O . THR A 1 90 ? 13.684 10.271 -9.602 1.00 95.25 90 THR A O 1
ATOM 719 N N . VAL A 1 91 ? 15.149 11.955 -9.834 1.00 90.38 91 VAL A N 1
ATOM 720 C CA . VAL A 1 91 ? 16.112 11.401 -8.867 1.00 90.38 91 VAL A CA 1
ATOM 721 C C . VAL A 1 91 ? 15.476 11.271 -7.479 1.00 90.38 91 VAL A C 1
ATOM 723 O O . VAL A 1 91 ? 15.585 10.216 -6.866 1.00 90.38 91 VAL A O 1
ATOM 726 N N . ALA A 1 92 ? 14.751 12.300 -7.026 1.00 89.50 92 ALA A N 1
ATOM 727 C CA . ALA A 1 92 ? 14.055 12.279 -5.740 1.00 89.50 92 ALA A CA 1
ATOM 728 C C . ALA A 1 92 ? 12.984 11.178 -5.689 1.00 89.50 92 ALA A C 1
ATOM 730 O O . ALA A 1 92 ? 12.975 10.382 -4.759 1.00 89.50 92 ALA A O 1
ATOM 731 N N . GLU A 1 93 ? 12.154 11.051 -6.732 1.00 92.50 93 GLU A N 1
ATOM 732 C CA . GLU A 1 93 ? 11.133 9.997 -6.789 1.00 92.50 93 GLU A CA 1
ATOM 733 C C . GLU A 1 93 ? 11.754 8.591 -6.757 1.00 92.50 93 GLU A C 1
ATOM 735 O O . GLU A 1 93 ? 11.230 7.687 -6.109 1.00 92.50 93 GLU A O 1
ATOM 740 N N . MET A 1 94 ? 12.876 8.383 -7.453 1.00 92.31 94 MET A N 1
ATOM 741 C CA . MET A 1 94 ? 13.554 7.088 -7.431 1.00 92.31 94 MET A CA 1
ATOM 742 C C . MET A 1 94 ? 14.133 6.785 -6.041 1.00 92.31 94 MET A C 1
ATOM 744 O O . MET A 1 94 ? 14.006 5.655 -5.567 1.00 92.31 94 MET A O 1
ATOM 748 N N . SER A 1 95 ? 14.713 7.784 -5.367 1.00 90.06 95 SER A N 1
ATOM 749 C CA . SER A 1 95 ? 15.188 7.657 -3.984 1.00 90.06 95 SER A CA 1
ATOM 750 C C . SER A 1 95 ? 14.051 7.324 -3.017 1.00 90.06 95 SER A C 1
ATOM 752 O O . SER A 1 95 ? 14.181 6.371 -2.249 1.00 90.06 95 SER A O 1
ATOM 754 N N . ASP A 1 96 ? 12.919 8.029 -3.110 1.00 88.94 96 ASP A N 1
ATOM 755 C CA . ASP A 1 96 ? 11.716 7.771 -2.310 1.00 88.94 96 ASP A CA 1
ATOM 756 C C . ASP A 1 96 ? 11.207 6.340 -2.509 1.00 88.94 96 ASP A C 1
ATOM 758 O O . ASP A 1 96 ? 10.909 5.627 -1.547 1.00 88.94 96 ASP A O 1
ATOM 762 N N . LEU A 1 97 ? 11.128 5.898 -3.770 1.00 90.75 97 LEU A N 1
ATOM 763 C CA . LEU A 1 97 ? 10.684 4.557 -4.134 1.00 90.75 97 LEU A CA 1
ATOM 764 C C . LEU A 1 97 ? 11.613 3.479 -3.561 1.00 90.75 97 LEU A C 1
ATOM 766 O O . LEU A 1 97 ? 11.135 2.517 -2.960 1.00 90.75 97 LEU A O 1
ATOM 770 N N . ILE A 1 98 ? 12.930 3.625 -3.734 1.00 90.31 98 ILE A N 1
ATOM 771 C CA . ILE A 1 98 ? 13.921 2.667 -3.223 1.00 90.31 98 ILE A CA 1
ATOM 772 C C . ILE A 1 98 ? 13.866 2.608 -1.695 1.00 90.31 98 ILE A C 1
ATOM 774 O O . ILE A 1 98 ? 13.820 1.512 -1.134 1.00 90.31 98 ILE A O 1
ATOM 778 N N . ALA A 1 99 ? 13.833 3.761 -1.024 1.00 87.38 99 ALA A N 1
ATOM 779 C CA . ALA A 1 99 ? 13.770 3.831 0.431 1.00 87.38 99 ALA A CA 1
ATOM 780 C C . ALA A 1 99 ? 12.498 3.167 0.970 1.00 87.38 99 ALA A C 1
ATOM 782 O O . ALA A 1 99 ? 12.565 2.401 1.931 1.00 87.38 99 ALA A O 1
ATOM 783 N N . PHE A 1 100 ? 11.351 3.385 0.318 1.00 86.06 100 PHE A N 1
ATOM 784 C CA . PHE A 1 100 ? 10.108 2.711 0.684 1.00 86.06 100 PHE A CA 1
ATOM 785 C C . PHE A 1 100 ? 10.194 1.195 0.481 1.00 86.06 100 PHE A C 1
ATOM 787 O O . PHE A 1 100 ? 9.805 0.438 1.365 1.00 86.06 100 PHE A O 1
ATOM 794 N N . LEU A 1 101 ? 10.738 0.733 -0.648 1.00 87.06 101 LEU A N 1
ATOM 795 C CA . LEU A 1 101 ? 10.921 -0.694 -0.924 1.00 87.06 101 LEU A CA 1
ATOM 796 C C . LEU A 1 101 ? 11.870 -1.379 0.073 1.00 87.06 101 LEU A C 1
ATOM 798 O O . LEU A 1 101 ? 11.637 -2.537 0.414 1.00 87.06 101 LEU A O 1
ATOM 802 N N . TYR A 1 102 ? 12.910 -0.677 0.527 1.00 85.19 102 TYR A N 1
ATOM 803 C CA . TYR A 1 102 ? 13.817 -1.137 1.580 1.00 85.19 102 TYR A CA 1
ATOM 804 C C . TYR A 1 102 ? 13.120 -1.185 2.943 1.00 85.19 102 TYR A C 1
ATOM 806 O O . TYR A 1 102 ? 13.149 -2.216 3.608 1.00 85.19 102 TYR A O 1
ATOM 814 N N . TYR A 1 103 ? 12.438 -0.107 3.343 1.00 80.06 103 TYR A N 1
ATOM 815 C CA . TYR A 1 103 ? 11.719 -0.073 4.617 1.00 80.06 103 TYR A CA 1
ATOM 816 C C . TYR A 1 103 ? 10.609 -1.124 4.672 1.00 80.06 103 TYR A C 1
ATOM 818 O O . TYR A 1 103 ? 10.380 -1.721 5.713 1.00 80.06 103 TYR A O 1
ATOM 826 N N . MET A 1 104 ? 9.939 -1.379 3.550 1.00 79.88 104 MET A N 1
ATOM 827 C CA . MET A 1 104 ? 8.902 -2.397 3.451 1.00 79.88 104 MET A CA 1
ATOM 828 C C . MET A 1 104 ? 9.466 -3.819 3.603 1.00 79.88 104 MET A C 1
ATOM 830 O O . MET A 1 104 ? 8.887 -4.608 4.343 1.00 79.88 104 MET A O 1
ATOM 834 N N . ASP A 1 105 ? 10.597 -4.133 2.955 1.00 77.19 105 ASP A N 1
ATOM 835 C CA . ASP A 1 105 ? 11.326 -5.401 3.153 1.00 77.19 105 ASP A CA 1
ATOM 836 C C . ASP A 1 105 ? 11.737 -5.570 4.620 1.00 77.19 105 ASP A C 1
ATOM 838 O O . ASP A 1 105 ? 11.450 -6.599 5.227 1.00 77.19 105 ASP A O 1
ATOM 842 N N . TYR A 1 106 ? 12.314 -4.521 5.211 1.00 75.06 106 TYR A N 1
ATOM 843 C CA . TYR A 1 106 ? 12.710 -4.500 6.616 1.00 75.06 106 TYR A CA 1
ATOM 844 C C . TYR A 1 106 ? 11.512 -4.692 7.558 1.00 75.06 106 TYR A C 1
ATOM 846 O O . TYR A 1 106 ? 11.546 -5.542 8.441 1.00 75.06 106 TYR A O 1
ATOM 854 N N . TYR A 1 107 ? 10.425 -3.947 7.361 1.00 73.25 107 TYR A N 1
ATOM 855 C CA . TYR A 1 107 ? 9.243 -4.000 8.218 1.00 73.25 107 TYR A CA 1
ATOM 856 C C . TYR A 1 107 ? 8.572 -5.377 8.186 1.00 73.25 107 TYR A C 1
ATOM 858 O O . TYR A 1 107 ? 8.319 -5.954 9.242 1.00 73.25 107 TYR A O 1
ATOM 866 N N . PHE A 1 108 ? 8.347 -5.936 6.992 1.00 71.75 108 PHE A N 1
ATOM 867 C CA . PHE A 1 108 ? 7.720 -7.253 6.850 1.00 71.75 108 PHE A CA 1
ATOM 868 C C . PHE A 1 108 ? 8.642 -8.420 7.222 1.00 71.75 108 PHE A C 1
ATOM 870 O O . PHE A 1 108 ? 8.139 -9.494 7.542 1.00 71.75 108 PHE A O 1
ATOM 877 N N . SER A 1 109 ? 9.967 -8.236 7.197 1.00 69.38 109 SER A N 1
ATOM 878 C CA . SER A 1 109 ? 10.917 -9.288 7.586 1.00 69.38 109 SER A CA 1
ATOM 879 C C . SER A 1 109 ? 11.274 -9.273 9.076 1.00 69.38 109 SER A C 1
ATOM 881 O O . SER A 1 109 ? 11.613 -10.324 9.616 1.00 69.38 109 SER A O 1
ATOM 883 N N . TYR A 1 110 ? 11.227 -8.108 9.740 1.00 63.50 110 TYR A N 1
ATOM 884 C CA . TYR A 1 110 ? 11.747 -7.935 11.105 1.00 63.50 110 TYR A CA 1
ATOM 885 C C . TYR A 1 110 ? 10.737 -7.441 12.146 1.00 63.50 110 TYR A C 1
ATOM 887 O O . TYR A 1 110 ? 10.930 -7.738 13.324 1.00 63.50 110 TYR A O 1
ATOM 895 N N . LEU A 1 111 ? 9.723 -6.651 11.769 1.00 60.31 111 LEU A N 1
ATOM 896 C CA . LEU A 1 111 ? 8.921 -5.905 12.749 1.00 60.31 111 LEU A CA 1
ATOM 897 C C . LEU A 1 111 ? 7.511 -6.453 12.978 1.00 60.31 111 LEU A C 1
ATOM 899 O O . LEU A 1 111 ? 6.998 -6.276 14.080 1.00 60.31 111 LEU A O 1
ATOM 903 N N . GLU A 1 112 ? 6.892 -7.137 12.014 1.00 55.31 112 GLU A N 1
ATOM 904 C CA . GLU A 1 112 ? 5.532 -7.660 12.188 1.00 55.31 112 GLU A CA 1
ATOM 905 C C . GLU A 1 112 ? 5.310 -9.012 11.503 1.00 55.31 112 GLU A C 1
ATOM 907 O O . GLU A 1 112 ? 5.690 -9.215 10.350 1.00 55.31 112 GLU A O 1
ATOM 912 N N . GLU A 1 113 ? 4.588 -9.911 12.183 1.00 58.97 113 GLU A N 1
ATOM 913 C CA . GLU A 1 113 ? 3.746 -10.863 11.460 1.00 58.97 113 GLU A CA 1
ATOM 914 C C . GLU A 1 113 ? 2.675 -10.050 10.717 1.00 58.97 113 GLU A C 1
ATOM 916 O O . GLU A 1 113 ? 2.047 -9.184 11.336 1.00 58.97 113 GLU A O 1
ATOM 921 N N . PRO A 1 114 ? 2.439 -10.291 9.415 1.00 63.53 114 PRO A N 1
ATOM 922 C CA . PRO A 1 114 ? 1.381 -9.606 8.689 1.00 63.53 114 PRO A CA 1
ATOM 923 C C . PRO A 1 114 ? 0.072 -9.683 9.482 1.00 63.53 114 PRO A C 1
ATOM 925 O O . PRO A 1 114 ? -0.323 -10.769 9.909 1.00 63.53 114 PRO A O 1
ATOM 928 N N . GLY A 1 115 ? -0.602 -8.547 9.684 1.00 71.12 115 GLY A N 1
ATOM 929 C CA . GLY A 1 115 ? -1.878 -8.531 10.397 1.00 71.12 115 GLY A CA 1
ATOM 930 C C . GLY A 1 115 ? -2.860 -9.559 9.817 1.00 71.12 115 GLY A C 1
ATOM 931 O O . GLY A 1 115 ? -3.019 -9.671 8.601 1.00 71.12 115 GLY A O 1
ATOM 932 N N . ASP A 1 116 ? -3.530 -10.322 10.682 1.00 76.50 116 ASP A N 1
ATOM 933 C CA . ASP A 1 116 ? -4.491 -11.342 10.257 1.00 76.50 116 ASP A CA 1
ATOM 934 C C . ASP A 1 116 ? -5.769 -10.669 9.731 1.00 76.50 116 ASP A C 1
ATOM 936 O O . ASP A 1 116 ? -6.563 -10.103 10.491 1.00 76.50 116 ASP A O 1
ATOM 940 N N . ALA A 1 117 ? -5.982 -10.739 8.414 1.00 79.56 117 ALA A N 1
ATOM 941 C CA . ALA A 1 117 ? -7.148 -10.156 7.755 1.00 79.56 117 ALA A CA 1
ATOM 942 C C . ALA A 1 117 ? -8.480 -10.749 8.256 1.00 79.56 117 ALA A C 1
ATOM 944 O O . ALA A 1 117 ? -9.477 -10.032 8.349 1.00 79.56 117 ALA A O 1
ATOM 945 N N . GLY A 1 118 ? -8.509 -12.033 8.624 1.00 85.19 118 GLY A N 1
ATOM 946 C CA . GLY A 1 118 ? -9.682 -12.689 9.201 1.00 85.19 118 GLY A CA 1
ATOM 947 C C . GLY A 1 118 ? -9.995 -12.182 10.611 1.00 85.19 118 GLY A C 1
ATOM 948 O O . GLY A 1 118 ? -11.154 -11.900 10.927 1.00 85.19 118 GLY A O 1
ATOM 949 N N . ARG A 1 119 ? -8.974 -11.991 11.452 1.00 86.88 119 ARG A N 1
ATOM 950 C CA . ARG A 1 119 ? -9.108 -11.339 12.764 1.00 86.88 119 ARG A CA 1
ATOM 951 C C . ARG A 1 119 ? -9.537 -9.882 12.603 1.00 86.88 119 ARG A C 1
ATOM 953 O O . ARG A 1 119 ? -10.438 -9.441 13.314 1.00 86.88 119 ARG A O 1
ATOM 960 N N . GLY A 1 120 ? -8.951 -9.159 11.651 1.00 86.38 120 GLY A N 1
ATOM 961 C CA . GLY A 1 120 ? -9.326 -7.787 11.314 1.00 86.38 120 GLY A CA 1
ATOM 962 C C . GLY A 1 120 ? -10.798 -7.675 10.915 1.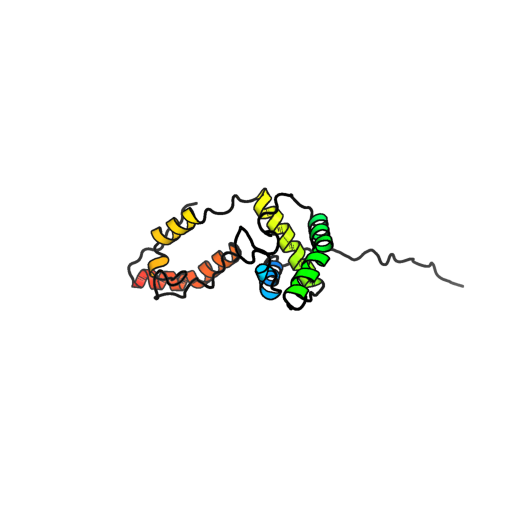00 86.38 120 GLY A C 1
ATOM 963 O O . GLY A 1 120 ? -11.517 -6.842 11.462 1.00 86.38 120 GLY A O 1
ATOM 964 N N . ALA A 1 121 ? -11.277 -8.570 10.047 1.00 87.44 121 ALA A N 1
ATOM 965 C CA . ALA A 1 121 ? -12.681 -8.628 9.642 1.00 87.44 121 ALA A CA 1
ATOM 966 C C . ALA A 1 121 ? -13.625 -8.893 10.829 1.00 87.44 121 ALA A C 1
ATOM 968 O O . ALA A 1 121 ? -14.667 -8.242 10.936 1.00 87.44 121 ALA A O 1
ATOM 969 N N . LYS A 1 122 ? -13.249 -9.787 11.759 1.00 90.69 122 LYS A N 1
ATOM 970 C CA . LYS A 1 122 ? -14.014 -10.021 12.997 1.00 90.69 122 LYS A CA 1
ATOM 971 C C . LYS A 1 122 ? -14.101 -8.764 13.851 1.00 90.69 122 LYS A C 1
ATOM 973 O O . LYS A 1 122 ? -15.205 -8.353 14.191 1.00 90.69 122 LYS A O 1
ATOM 978 N N . VAL A 1 123 ? -12.971 -8.110 14.130 1.00 91.12 123 VAL A N 1
ATOM 979 C CA . VAL A 1 123 ? -12.952 -6.857 14.903 1.00 91.12 123 VAL A CA 1
ATOM 980 C C . VAL A 1 123 ? -13.801 -5.789 14.213 1.00 91.12 123 VAL A C 1
ATOM 982 O O . VAL A 1 123 ? -14.597 -5.122 14.866 1.00 91.12 123 VAL A O 1
ATOM 985 N N . PHE A 1 124 ? -13.698 -5.653 12.891 1.00 89.88 124 PHE A N 1
ATOM 986 C CA . PHE A 1 124 ? -14.463 -4.673 12.122 1.00 89.88 124 PHE A CA 1
ATOM 987 C C . PHE A 1 124 ? -15.984 -4.891 12.239 1.00 89.88 124 PHE A C 1
ATOM 989 O O . PHE A 1 124 ? -16.744 -3.935 12.409 1.00 89.88 124 PHE A O 1
ATOM 996 N N . ALA A 1 125 ? -16.434 -6.148 12.217 1.00 89.69 125 ALA A N 1
ATOM 997 C CA . ALA A 1 125 ? -17.837 -6.502 12.417 1.00 89.69 125 ALA A CA 1
ATOM 998 C C . ALA A 1 125 ? -18.284 -6.349 13.884 1.00 89.69 125 ALA A C 1
ATOM 1000 O O . ALA A 1 125 ? -19.306 -5.719 14.158 1.00 89.69 125 ALA A O 1
ATOM 1001 N N . GLU A 1 126 ? -17.511 -6.869 14.842 1.00 92.12 126 GLU A N 1
ATOM 1002 C CA . GLU A 1 126 ? -17.814 -6.823 16.282 1.00 92.12 126 GLU A CA 1
ATOM 1003 C C . GLU A 1 126 ? -17.882 -5.389 16.816 1.00 92.12 126 GLU A C 1
ATOM 1005 O O . GLU A 1 126 ? -18.736 -5.060 17.642 1.00 92.12 126 GLU A O 1
ATOM 1010 N N . LYS A 1 127 ? -17.012 -4.508 16.310 1.00 92.69 127 LYS A N 1
ATOM 1011 C CA . LYS A 1 127 ? -17.005 -3.073 16.626 1.00 92.69 127 LYS A CA 1
ATOM 1012 C C . LYS A 1 127 ? -18.025 -2.274 15.809 1.00 92.69 127 LYS A C 1
ATOM 1014 O O . LYS A 1 127 ? -18.075 -1.055 15.938 1.00 92.69 127 LYS A O 1
ATOM 1019 N N . ARG A 1 128 ? -18.887 -2.958 15.043 1.00 92.69 128 ARG A N 1
ATOM 1020 C CA . ARG A 1 128 ? -20.031 -2.400 14.302 1.00 92.69 128 ARG A CA 1
ATOM 1021 C C . ARG A 1 128 ? -19.648 -1.380 13.229 1.00 92.69 128 ARG A C 1
ATOM 1023 O O . ARG A 1 128 ? -20.463 -0.532 12.869 1.00 92.69 128 ARG A O 1
ATOM 1030 N N . CYS A 1 129 ? -18.441 -1.474 12.675 1.00 92.69 129 CYS A N 1
ATOM 1031 C CA . CYS A 1 129 ? -17.986 -0.567 11.621 1.00 92.69 129 CYS A CA 1
ATOM 1032 C C . CYS A 1 129 ? -18.846 -0.711 10.349 1.00 92.69 129 CYS A C 1
ATOM 1034 O O . CYS A 1 129 ? -19.177 0.285 9.701 1.00 92.69 129 CYS A O 1
ATOM 1036 N N . THR A 1 130 ? -19.286 -1.939 10.046 1.00 92.88 130 THR A N 1
ATOM 1037 C CA . THR A 1 130 ? -20.165 -2.270 8.909 1.00 92.88 130 THR A CA 1
ATOM 1038 C C . THR A 1 130 ? -21.582 -1.716 9.032 1.00 92.88 130 THR A C 1
ATOM 1040 O O . THR A 1 130 ? -22.298 -1.689 8.038 1.00 92.88 130 THR A O 1
ATOM 1043 N N . THR A 1 131 ? -22.008 -1.247 10.211 1.00 93.69 131 THR A N 1
ATOM 1044 C CA . THR A 1 131 ? -23.320 -0.598 10.380 1.00 93.69 131 THR A CA 1
ATOM 1045 C C . THR A 1 131 ? -23.404 0.703 9.586 1.00 93.69 131 THR A C 1
ATOM 1047 O O . THR A 1 131 ? -24.469 1.056 9.085 1.00 93.69 131 THR A O 1
ATOM 1050 N N . CYS A 1 132 ? -22.283 1.419 9.469 1.00 94.69 132 CYS A N 1
ATOM 1051 C CA . CYS A 1 132 ? -22.238 2.718 8.806 1.00 94.69 132 CYS A CA 1
ATOM 1052 C C . CYS A 1 132 ? -21.473 2.680 7.487 1.00 94.69 132 CYS A C 1
ATOM 1054 O O . CYS A 1 132 ? -21.933 3.285 6.520 1.00 94.69 132 CYS A O 1
ATOM 1056 N N . HIS A 1 133 ? -20.328 1.998 7.460 1.00 94.06 133 HIS A N 1
ATOM 1057 C CA . HIS A 1 133 ? -19.454 1.929 6.295 1.00 94.06 133 HIS A CA 1
ATOM 1058 C C . HIS A 1 133 ? -19.754 0.701 5.445 1.00 94.06 133 HIS A C 1
ATOM 1060 O O . HIS A 1 133 ? -20.022 -0.380 5.976 1.00 94.06 133 HIS A O 1
ATOM 1066 N N . SER A 1 134 ? -19.619 0.860 4.132 1.00 92.06 134 SER A N 1
ATOM 1067 C CA . SER A 1 134 ? -19.618 -0.249 3.189 1.00 92.06 134 SER A CA 1
ATOM 1068 C C . SER A 1 134 ? -18.203 -0.637 2.761 1.00 92.06 134 SER A C 1
ATOM 1070 O O . SER A 1 134 ? -17.299 0.200 2.678 1.00 92.06 134 SER A O 1
ATOM 1072 N N . LEU A 1 135 ? -18.027 -1.931 2.495 1.00 86.31 135 LEU A N 1
ATOM 1073 C CA . LEU A 1 135 ? -16.857 -2.527 1.865 1.00 86.31 135 LEU A CA 1
ATOM 1074 C C . LEU A 1 135 ? -17.342 -3.470 0.761 1.00 86.31 135 LEU A C 1
ATOM 1076 O O . LEU A 1 135 ? -18.119 -4.387 1.008 1.00 86.31 135 LEU A O 1
ATOM 1080 N N . GLN A 1 136 ? -16.910 -3.224 -0.464 1.00 83.62 136 GLN A N 1
ATOM 1081 C CA . GLN A 1 136 ? -17.281 -3.932 -1.689 1.00 83.62 136 GLN A CA 1
ATOM 1082 C C . GLN A 1 136 ? -18.800 -4.060 -1.857 1.00 83.62 136 GLN A C 1
ATOM 1084 O O . GLN A 1 136 ? -19.326 -5.113 -2.209 1.00 83.62 136 GLN A O 1
ATOM 1089 N N . GLY A 1 137 ? -19.521 -2.976 -1.555 1.00 83.31 137 GLY A N 1
ATOM 1090 C CA . GLY A 1 137 ? -20.985 -2.938 -1.608 1.00 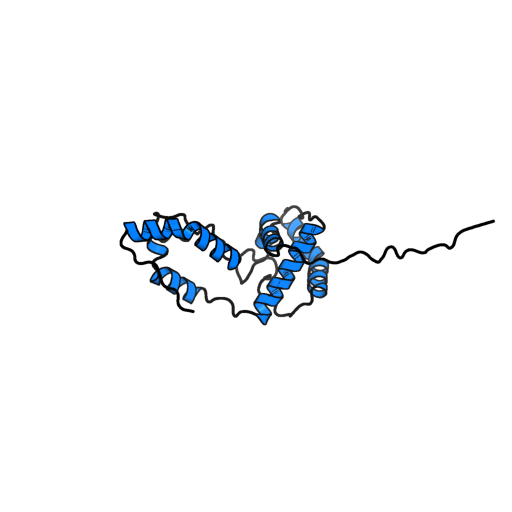83.31 137 GLY A CA 1
ATOM 1091 C C . GLY A 1 137 ? -21.703 -3.662 -0.461 1.00 83.31 137 GLY A C 1
ATOM 1092 O O . GLY A 1 137 ? -22.930 -3.709 -0.466 1.00 83.31 137 GLY A O 1
ATOM 1093 N N . GLN A 1 138 ? -20.983 -4.196 0.531 1.00 87.00 138 GLN A N 1
ATOM 1094 C CA . GLN A 1 138 ? -21.558 -4.826 1.725 1.00 87.00 138 GLN A CA 1
ATOM 1095 C C . GLN A 1 138 ? -21.427 -3.915 2.948 1.00 87.00 138 GLN A C 1
ATOM 1097 O O . GLN A 1 138 ? -20.370 -3.336 3.172 1.00 87.00 138 GLN A O 1
ATOM 1102 N N . GLY A 1 139 ? -22.477 -3.821 3.767 1.00 90.38 139 GLY A N 1
ATOM 1103 C CA . GLY A 1 139 ? -22.510 -2.979 4.968 1.00 90.38 139 GLY A CA 1
ATOM 1104 C C . GLY A 1 139 ? -23.494 -1.815 4.847 1.00 90.38 139 GLY A C 1
ATOM 1105 O O . GLY A 1 139 ? -24.501 -1.910 4.146 1.00 90.38 139 GLY A O 1
ATOM 1106 N N . GLY A 1 140 ? -23.216 -0.735 5.573 1.00 91.69 140 GLY A N 1
ATOM 1107 C CA . GLY A 1 140 ? -24.069 0.445 5.660 1.00 91.69 140 GLY A CA 1
ATOM 1108 C C . GLY A 1 140 ? -23.803 1.476 4.565 1.00 91.69 140 GLY A C 1
ATOM 1109 O O . GLY A 1 140 ? -22.761 1.482 3.919 1.00 91.69 140 GLY A O 1
ATOM 1110 N N . ASN A 1 141 ? -24.754 2.388 4.388 1.00 92.75 141 ASN A N 1
ATOM 1111 C CA . ASN A 1 141 ? -24.668 3.534 3.477 1.00 92.75 141 ASN A CA 1
ATOM 1112 C C . ASN A 1 141 ? -24.740 4.883 4.220 1.00 92.75 141 ASN A C 1
ATOM 1114 O O . ASN A 1 141 ? -25.035 5.914 3.620 1.00 92.75 141 ASN A O 1
ATOM 1118 N N . ILE A 1 142 ? -24.505 4.872 5.537 1.00 93.56 142 ILE A N 1
ATOM 1119 C CA . ILE A 1 142 ? -24.581 6.058 6.404 1.00 93.56 142 ILE A CA 1
ATOM 1120 C C . ILE A 1 142 ? -23.283 6.871 6.325 1.00 93.56 142 ILE A C 1
ATOM 1122 O O . ILE A 1 142 ? -23.313 8.095 6.445 1.00 93.56 142 ILE A O 1
ATOM 1126 N N . ALA A 1 143 ? -22.149 6.194 6.153 1.00 91.56 143 ALA A N 1
ATOM 1127 C CA . ALA A 1 143 ? -20.820 6.785 6.086 1.00 91.56 143 ALA A CA 1
ATOM 1128 C C . ALA A 1 143 ? -20.142 6.449 4.744 1.00 91.56 143 ALA A C 1
ATOM 1130 O O . ALA A 1 143 ? -20.612 5.557 4.032 1.00 91.56 143 ALA A O 1
ATOM 1131 N N . PRO A 1 144 ? -19.053 7.152 4.370 1.00 89.38 144 PRO A N 1
ATOM 1132 C CA . PRO A 1 144 ? -18.380 6.912 3.100 1.00 89.38 144 PRO A CA 1
ATOM 1133 C C . PRO A 1 144 ? -17.953 5.445 2.933 1.00 89.38 144 PRO A C 1
ATOM 1135 O O . PRO A 1 144 ? -17.487 4.840 3.909 1.00 89.38 144 PRO A O 1
ATOM 1138 N N . PRO A 1 145 ? -18.075 4.878 1.719 1.00 89.94 145 PRO A N 1
ATOM 1139 C CA . 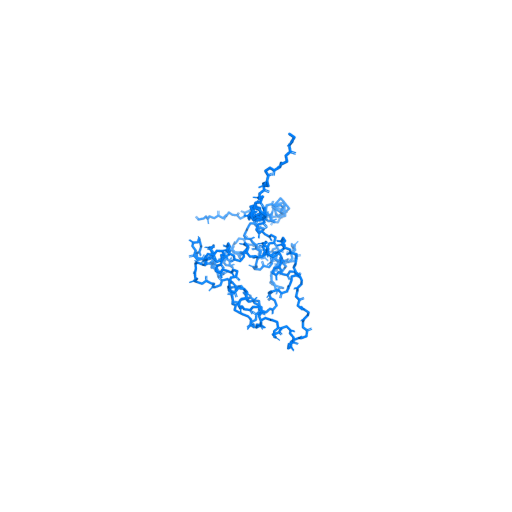PRO A 1 145 ? -17.543 3.554 1.429 1.00 89.94 145 PRO A CA 1
ATOM 1140 C C . PRO A 1 145 ? -16.038 3.534 1.684 1.00 89.94 145 PRO A C 1
ATOM 1142 O O . PRO A 1 145 ? -15.318 4.469 1.322 1.00 89.94 145 PRO A O 1
ATOM 1145 N N . LEU A 1 146 ? -15.550 2.452 2.280 1.00 87.50 146 LEU A N 1
ATOM 1146 C CA . LEU A 1 146 ? -14.122 2.262 2.536 1.00 87.50 146 LEU A CA 1
ATOM 1147 C C . LEU A 1 146 ? -13.440 1.464 1.420 1.00 87.50 146 LEU A C 1
ATOM 1149 O O . LEU A 1 146 ? -12.274 1.114 1.540 1.00 87.50 146 LEU A O 1
ATOM 1153 N N . ASP A 1 147 ? -14.129 1.250 0.299 1.00 78.81 147 ASP A N 1
ATOM 1154 C CA . ASP A 1 147 ? -13.586 0.651 -0.927 1.00 78.81 147 ASP A CA 1
ATOM 1155 C C . ASP A 1 147 ? -12.312 1.334 -1.425 1.00 78.81 147 ASP A C 1
ATOM 1157 O O . ASP A 1 147 ? -11.429 0.702 -2.005 1.00 78.81 147 ASP A O 1
ATOM 1161 N N . GLN A 1 148 ? -12.217 2.643 -1.187 1.00 69.88 148 GLN A N 1
ATOM 1162 C CA . GLN A 1 148 ? -11.058 3.444 -1.569 1.00 69.88 148 GLN A CA 1
ATOM 1163 C C . GLN A 1 148 ? -9.965 3.470 -0.496 1.00 69.88 148 GLN A C 1
ATOM 1165 O O . GLN A 1 148 ? -8.847 3.909 -0.777 1.00 69.88 148 GLN A O 1
ATOM 1170 N N . VAL A 1 149 ? -10.241 2.964 0.714 1.00 70.44 149 VAL A N 1
ATOM 1171 C CA . VAL A 1 149 ? -9.197 2.670 1.697 1.00 70.44 149 VAL A CA 1
ATOM 1172 C C . VAL A 1 149 ? -8.475 1.426 1.202 1.00 70.44 149 VAL A C 1
ATOM 1174 O O . VAL A 1 149 ? -8.811 0.288 1.517 1.00 70.44 149 VAL A O 1
ATOM 1177 N N . SER A 1 150 ? -7.496 1.660 0.331 1.00 60.06 150 SER A N 1
ATOM 1178 C CA . SER A 1 150 ? -6.682 0.598 -0.239 1.00 60.06 150 SER A CA 1
ATOM 1179 C C . SER A 1 150 ? -6.040 -0.226 0.883 1.00 60.06 150 SER A C 1
ATOM 1181 O O . SER A 1 150 ? -5.492 0.323 1.833 1.00 60.06 150 SER A O 1
ATOM 1183 N N . LYS A 1 151 ? -6.016 -1.552 0.740 1.00 56.72 151 LYS A N 1
ATOM 1184 C CA . LYS A 1 151 ? -5.236 -2.459 1.608 1.00 56.72 151 LYS A CA 1
ATOM 1185 C C . LYS A 1 151 ? -3.746 -2.101 1.709 1.00 56.72 151 LYS A C 1
ATOM 1187 O O . LYS A 1 151 ? -3.066 -2.557 2.613 1.00 56.72 151 LYS A O 1
ATOM 1192 N N . TYR A 1 152 ? -3.236 -1.288 0.782 1.00 54.59 152 TYR A N 1
ATOM 1193 C CA . TYR A 1 152 ? -1.860 -0.809 0.818 1.00 54.59 152 TYR A CA 1
ATOM 1194 C C . TYR A 1 152 ? -1.705 0.463 1.636 1.00 54.59 152 TYR A C 1
ATOM 1196 O O . TYR A 1 152 ? -0.596 0.974 1.708 1.00 54.59 152 TYR A O 1
ATOM 1204 N N . VAL A 1 153 ? -2.783 1.083 2.128 1.00 62.81 153 VAL A N 1
ATOM 1205 C CA . VAL A 1 153 ? -2.712 2.289 2.963 1.00 62.81 153 VAL A CA 1
ATOM 1206 C C . VAL A 1 153 ? -1.834 1.980 4.165 1.00 62.81 153 VAL A C 1
ATOM 1208 O O . VAL A 1 153 ? -2.063 1.003 4.869 1.00 62.81 153 VAL A O 1
ATOM 1211 N N . SER A 1 154 ? -0.795 2.798 4.359 1.00 66.69 154 SER A N 1
ATOM 1212 C CA . SER A 1 154 ? 0.068 2.681 5.533 1.00 66.69 154 SER A CA 1
ATOM 1213 C C . SER A 1 154 ? -0.812 2.656 6.786 1.00 66.69 154 SER A C 1
ATOM 1215 O O . SER A 1 154 ? -1.715 3.497 6.874 1.00 66.69 154 SER A O 1
ATOM 1217 N N . PRO A 1 155 ? -0.555 1.769 7.764 1.00 72.44 155 PRO A N 1
ATOM 1218 C CA . PRO A 1 155 ? -1.274 1.785 9.036 1.00 72.44 155 PRO A CA 1
ATOM 1219 C C . PRO A 1 155 ? -1.333 3.189 9.658 1.00 72.44 155 PRO A C 1
ATOM 1221 O O . PRO A 1 155 ? -2.362 3.584 10.200 1.00 72.44 155 PRO A O 1
ATOM 1224 N N . ILE A 1 156 ? -0.280 3.994 9.465 1.00 70.25 156 ILE A N 1
ATOM 1225 C CA . ILE A 1 156 ? -0.207 5.398 9.893 1.00 70.25 156 ILE A CA 1
ATOM 1226 C C . ILE A 1 156 ? -1.265 6.259 9.195 1.00 70.25 156 ILE A C 1
ATOM 1228 O O . ILE A 1 156 ? -1.934 7.057 9.843 1.00 70.25 156 ILE A O 1
ATOM 1232 N N . PHE A 1 157 ? -1.460 6.098 7.886 1.00 72.88 157 PHE A N 1
ATOM 1233 C CA . PHE A 1 157 ? -2.480 6.857 7.164 1.00 72.88 157 PHE A CA 1
ATOM 1234 C C . PHE A 1 157 ? -3.893 6.432 7.577 1.00 72.88 157 PHE A C 1
ATOM 1236 O O . PHE A 1 157 ? -4.753 7.297 7.720 1.00 72.88 157 PHE A O 1
ATOM 1243 N N . ILE A 1 158 ? -4.144 5.136 7.814 1.00 78.81 158 ILE A N 1
ATOM 1244 C CA . ILE A 1 158 ? -5.439 4.684 8.357 1.00 78.81 158 ILE A CA 1
ATOM 1245 C C . ILE A 1 158 ? -5.669 5.322 9.729 1.00 78.81 158 ILE A C 1
ATOM 1247 O O . ILE A 1 158 ? -6.722 5.914 9.953 1.00 78.81 158 ILE A O 1
ATOM 1251 N N . ALA A 1 159 ? -4.671 5.274 10.615 1.00 81.69 159 ALA A N 1
ATOM 1252 C CA . ALA A 1 159 ? -4.747 5.886 11.937 1.00 81.69 159 ALA A CA 1
ATOM 1253 C C . ALA A 1 159 ? -5.005 7.400 11.855 1.00 81.69 159 ALA A C 1
ATOM 1255 O O . ALA A 1 159 ? -5.884 7.909 12.546 1.00 81.69 159 ALA A O 1
ATOM 1256 N N . GLN A 1 160 ? -4.312 8.114 10.966 1.00 79.38 160 GLN A N 1
ATOM 1257 C CA . GLN A 1 160 ? -4.522 9.544 10.734 1.00 79.38 160 GLN A CA 1
ATOM 1258 C C . GLN A 1 160 ? -5.928 9.836 10.191 1.00 79.38 160 GLN A C 1
ATOM 1260 O O . GLN A 1 160 ? -6.593 10.759 10.661 1.00 79.38 160 GLN A O 1
ATOM 1265 N N . ALA A 1 161 ? -6.400 9.059 9.213 1.00 84.62 161 ALA A N 1
ATOM 1266 C CA . ALA A 1 161 ? -7.740 9.210 8.659 1.00 84.62 161 ALA A CA 1
ATOM 1267 C C . ALA A 1 161 ? -8.810 8.977 9.738 1.00 84.62 161 ALA A C 1
ATOM 1269 O O . ALA A 1 161 ? -9.739 9.773 9.861 1.00 84.62 161 ALA A O 1
ATOM 1270 N N . MET A 1 162 ? -8.642 7.942 10.567 1.00 86.19 162 MET A N 1
ATOM 1271 C CA . MET A 1 162 ? -9.514 7.665 11.708 1.00 86.19 162 MET A CA 1
ATOM 1272 C C . MET A 1 162 ? -9.467 8.777 12.758 1.00 86.19 162 MET A C 1
ATOM 1274 O O . MET A 1 162 ? -10.518 9.166 13.255 1.00 86.19 162 MET A O 1
ATOM 1278 N N . TRP A 1 163 ? -8.287 9.315 13.074 1.00 84.56 163 TRP A N 1
ATOM 1279 C CA . TRP A 1 163 ? -8.126 10.419 14.023 1.00 84.56 163 TRP A CA 1
ATOM 1280 C C . TRP A 1 163 ? -8.866 11.674 13.553 1.00 84.56 163 TRP A C 1
ATOM 1282 O O . TRP A 1 163 ? -9.664 12.248 14.291 1.00 84.56 163 TRP A O 1
ATOM 1292 N N . ASN A 1 164 ? -8.669 12.050 12.288 1.00 83.75 164 ASN A N 1
ATOM 1293 C CA . ASN A 1 164 ? -9.279 13.242 11.702 1.00 83.75 164 ASN A CA 1
ATOM 1294 C C . ASN A 1 164 ? -10.794 13.087 11.495 1.00 83.75 164 ASN 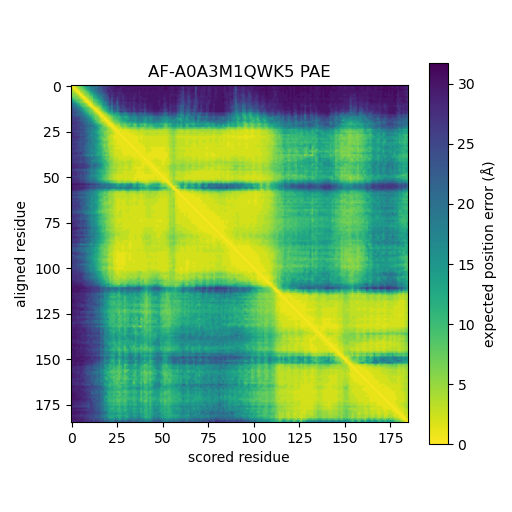A C 1
ATOM 1296 O O . ASN A 1 164 ? -11.540 14.052 11.648 1.00 83.75 164 ASN A O 1
ATOM 1300 N N . HIS A 1 165 ? -11.267 11.883 11.160 1.00 90.94 165 HIS A N 1
ATOM 1301 C CA . HIS A 1 165 ? -12.695 11.596 10.982 1.00 90.94 165 HIS A CA 1
ATOM 1302 C C . H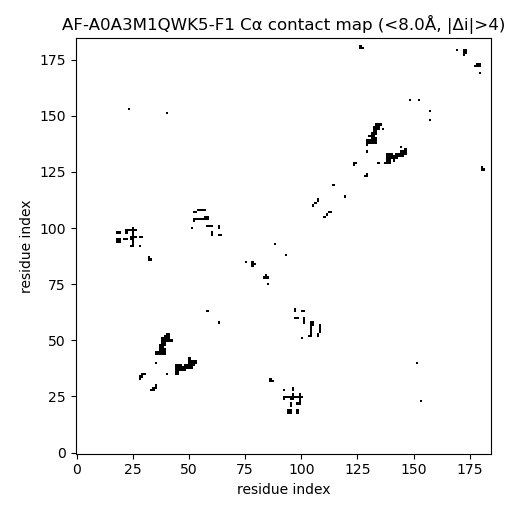IS A 1 165 ? -13.414 11.245 12.301 1.00 90.94 165 HIS A C 1
ATOM 1304 O O . HIS A 1 165 ? -14.645 11.269 12.376 1.00 90.94 165 HIS A O 1
ATOM 1310 N N . GLY A 1 166 ? -12.653 10.953 13.358 1.00 90.94 166 GLY A N 1
ATOM 1311 C CA . GLY A 1 166 ? -13.116 10.474 14.660 1.00 90.94 166 GLY A CA 1
ATOM 1312 C C . GLY A 1 166 ? -14.243 11.293 15.289 1.00 90.94 166 GLY A C 1
ATOM 1313 O O . GLY A 1 166 ? -15.245 10.691 15.681 1.00 90.94 166 GLY A O 1
ATOM 1314 N N . PRO A 1 167 ? -14.155 12.636 15.355 1.00 94.31 167 PRO A N 1
ATOM 1315 C CA . PRO A 1 167 ? -15.217 13.462 15.932 1.00 94.31 167 PRO A CA 1
ATOM 1316 C C . PRO A 1 167 ? -16.572 13.293 15.231 1.00 94.31 167 PRO A C 1
ATOM 1318 O O . PRO A 1 167 ? -17.590 13.121 15.902 1.00 94.31 167 PRO A O 1
ATOM 1321 N N . ALA A 1 168 ? -16.585 13.253 13.895 1.00 94.00 168 ALA A N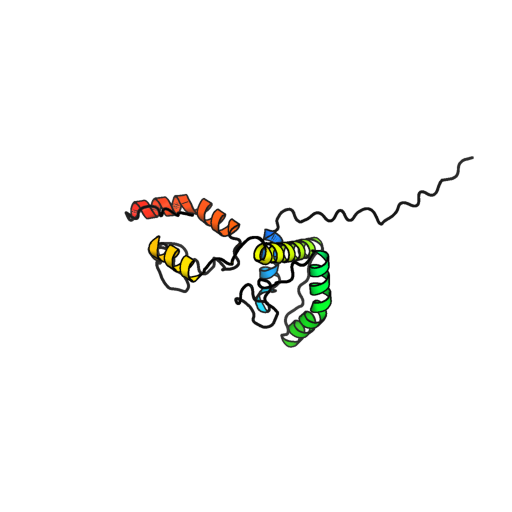 1
ATOM 1322 C CA . ALA A 1 168 ? -17.809 13.058 13.116 1.00 94.00 168 ALA A CA 1
ATOM 1323 C C . ALA A 1 168 ? -18.393 11.650 13.319 1.00 94.00 168 ALA A C 1
ATOM 1325 O O . ALA A 1 168 ? -19.605 11.493 13.486 1.00 94.00 168 ALA A O 1
ATOM 1326 N N . MET A 1 169 ? -17.534 10.622 13.374 1.00 94.50 169 MET A N 1
ATOM 1327 C CA . MET A 1 169 ? -17.968 9.264 13.716 1.00 94.50 169 MET A CA 1
ATOM 1328 C C . MET A 1 169 ? -18.569 9.213 15.124 1.00 94.50 169 MET A C 1
ATOM 1330 O O . MET A 1 169 ? -19.628 8.620 15.311 1.00 94.50 169 MET A O 1
ATOM 1334 N N . ALA A 1 170 ? -17.931 9.847 16.110 1.00 93.81 170 ALA A N 1
ATOM 1335 C CA . ALA A 1 170 ? -18.388 9.861 17.498 1.00 93.81 170 ALA A CA 1
ATOM 1336 C C . ALA A 1 170 ? -19.747 10.552 17.661 1.00 93.81 170 ALA A C 1
ATOM 1338 O O . ALA A 1 170 ? -20.633 10.019 18.333 1.00 93.81 170 ALA A O 1
ATOM 1339 N N . GLU A 1 171 ? -19.945 11.697 17.007 1.00 95.38 171 GLU A N 1
ATOM 1340 C CA . GLU A 1 171 ? -21.232 12.392 16.990 1.00 95.38 171 GLU A CA 1
ATOM 1341 C C . GLU A 1 171 ? -22.324 11.522 16.356 1.00 95.38 171 GLU A C 1
ATOM 1343 O O . GLU A 1 171 ? -23.407 11.354 16.929 1.00 95.38 171 GLU A O 1
ATOM 1348 N N . LYS A 1 172 ? -22.025 10.889 15.213 1.00 95.25 172 LYS A N 1
ATOM 1349 C CA . LYS A 1 172 ? -22.991 10.023 14.537 1.00 95.25 172 LYS A CA 1
ATOM 1350 C C . LYS A 1 172 ? -23.323 8.783 15.365 1.00 95.25 172 LYS A C 1
ATOM 1352 O O . LYS A 1 172 ? -24.504 8.465 15.509 1.00 95.25 172 LYS A O 1
ATOM 1357 N N . MET A 1 173 ? -22.323 8.134 15.963 1.00 95.31 173 MET A N 1
ATOM 1358 C CA . MET A 1 173 ? -22.505 7.007 16.884 1.00 95.31 173 MET A CA 1
ATOM 1359 C C . MET A 1 173 ? -23.421 7.393 18.049 1.00 95.31 173 MET A C 1
ATOM 1361 O O . MET A 1 173 ? -24.410 6.703 18.299 1.00 95.31 173 MET A O 1
ATOM 1365 N N . LYS A 1 174 ? -23.180 8.551 18.678 1.00 95.88 174 LYS A N 1
ATOM 1366 C CA . LYS A 1 174 ? -24.037 9.087 19.744 1.00 95.88 174 LYS A CA 1
ATOM 1367 C C . LYS A 1 174 ? -25.479 9.294 19.274 1.00 95.88 174 LYS A C 1
ATOM 1369 O O . LYS A 1 174 ? -26.399 8.886 19.976 1.00 95.88 174 LYS A O 1
ATOM 1374 N N . SER A 1 175 ? -25.684 9.873 18.088 1.00 95.50 175 SER A N 1
ATOM 1375 C CA . SER A 1 175 ? -27.030 10.105 17.531 1.00 95.50 175 SER A CA 1
ATOM 1376 C C . SER A 1 175 ? -27.815 8.815 17.259 1.00 95.50 175 SER A C 1
ATOM 1378 O O . SER A 1 175 ? -29.041 8.822 17.300 1.00 95.50 175 SER A O 1
ATOM 1380 N N . LEU A 1 176 ? -27.111 7.708 17.005 1.00 93.69 176 LEU A N 1
ATOM 1381 C CA . LEU A 1 176 ? -27.690 6.392 16.726 1.00 93.69 176 LEU A CA 1
ATOM 1382 C C . LEU A 1 176 ? -27.751 5.489 17.970 1.00 93.69 176 LEU A C 1
ATOM 1384 O O . LEU A 1 176 ? -28.141 4.329 17.860 1.00 93.69 176 LEU A O 1
ATOM 1388 N N . GLY A 1 177 ? -27.338 5.982 19.145 1.00 94.88 177 GLY A N 1
ATOM 1389 C CA . GLY A 1 177 ? -27.257 5.173 20.366 1.00 94.88 177 GLY A CA 1
ATOM 1390 C C . GLY A 1 177 ? -26.214 4.050 20.294 1.00 94.88 177 GLY A C 1
ATOM 1391 O O . GLY A 1 177 ? -26.319 3.058 21.014 1.00 94.88 177 GLY A O 1
ATOM 1392 N N . ILE A 1 178 ? -25.216 4.178 19.417 1.00 92.12 178 ILE A N 1
ATOM 1393 C CA . ILE A 1 178 ? -24.122 3.218 19.278 1.00 92.12 178 ILE A CA 1
ATOM 1394 C C . ILE A 1 178 ? -22.997 3.639 20.236 1.00 92.12 178 ILE A C 1
ATOM 1396 O O . ILE A 1 178 ? -22.506 4.765 20.131 1.00 92.12 178 ILE A O 1
ATOM 1400 N N . PRO A 1 179 ? -22.569 2.777 21.176 1.00 90.81 179 PRO A N 1
ATOM 1401 C CA . PRO A 1 179 ? -21.438 3.090 22.039 1.00 90.81 179 PRO A CA 1
ATOM 1402 C C . PRO A 1 179 ? -20.141 3.130 21.224 1.00 90.81 179 PRO A C 1
ATOM 1404 O O . PRO A 1 179 ? -19.944 2.316 20.320 1.00 90.81 179 PRO A O 1
ATOM 1407 N N . ALA A 1 180 ? -19.243 4.055 21.569 1.00 89.06 180 ALA A N 1
ATOM 1408 C CA . ALA A 1 180 ? -17.932 4.136 20.935 1.00 89.06 180 ALA A CA 1
ATOM 1409 C C . ALA A 1 180 ? -17.155 2.815 21.123 1.00 89.06 180 ALA A C 1
ATOM 1411 O O . ALA A 1 180 ? -17.115 2.282 22.239 1.00 89.06 180 ALA A O 1
ATOM 1412 N N . PRO A 1 181 ? -16.537 2.273 20.059 1.00 90.00 181 PRO A N 1
ATOM 1413 C CA . PRO A 1 181 ? -15.810 1.018 20.147 1.00 90.00 181 PRO A CA 1
ATOM 1414 C C . PRO A 1 181 ? -14.548 1.183 20.996 1.00 90.00 181 PRO A C 1
ATOM 1416 O O . PRO A 1 181 ? -13.754 2.097 20.789 1.00 90.00 181 PRO A O 1
ATOM 1419 N N . GLN A 1 182 ? -14.341 0.260 21.934 1.00 87.88 182 GLN A N 1
ATOM 1420 C CA . GLN A 1 182 ? -13.081 0.131 22.663 1.00 87.88 182 GLN A CA 1
ATOM 1421 C C . GLN A 1 182 ? -12.213 -0.931 21.992 1.00 87.88 182 GLN A C 1
ATOM 1423 O O . GLN A 1 182 ? -12.666 -2.065 21.804 1.00 87.88 182 GLN A O 1
ATOM 1428 N N . PHE A 1 183 ? -10.980 -0.578 21.645 1.00 83.06 183 PHE A N 1
ATOM 1429 C CA . PHE A 1 183 ? -9.977 -1.505 21.127 1.00 83.06 183 PHE A CA 1
ATOM 1430 C C . PHE A 1 183 ? -9.024 -1.881 22.264 1.00 83.06 183 PHE A C 1
ATOM 1432 O O . PHE A 1 183 ? -8.600 -1.012 23.022 1.00 83.06 183 PHE A O 1
ATOM 1439 N N . GLN A 1 184 ? -8.732 -3.172 22.407 1.00 74.56 184 GLN A N 1
ATOM 1440 C CA . GLN A 1 184 ? -7.743 -3.693 23.352 1.00 74.56 184 GLN A CA 1
ATOM 1441 C C . GLN A 1 184 ? -6.605 -4.295 22.524 1.00 74.56 184 GLN A C 1
ATOM 1443 O O . GLN A 1 184 ? -6.884 -4.997 21.547 1.00 74.56 184 GLN A O 1
ATOM 1448 N N . GLY A 1 185 ? -5.370 -3.936 22.876 1.00 58.56 185 GLY A N 1
ATOM 1449 C CA . GLY A 1 185 ? -4.142 -4.472 22.284 1.00 58.56 185 GLY A CA 1
ATOM 1450 C C . GLY A 1 185 ? -3.707 -5.749 22.974 1.00 58.56 185 GLY A C 1
ATOM 1451 O O . GLY A 1 185 ? -3.915 -5.830 24.205 1.00 58.56 185 GLY A O 1
#

pLDDT: mean 81.01, std 15.5, range [38.0, 97.12]

Mean predicted aligned error: 11.45 Å

Solvent-accessible surface area (backbone atoms only — not comparable to full-atom values): 11162 Å² total; per-residue (Å²): 134,91,83,79,84,80,78,81,72,71,94,74,82,79,74,82,79,70,77,62,95,51,54,66,56,13,54,50,43,38,61,77,59,49,48,42,68,32,22,11,50,76,88,42,68,18,86,76,45,72,48,66,54,67,48,86,66,79,60,52,67,69,50,51,50,51,50,50,63,71,43,41,64,59,52,51,52,54,28,57,78,68,72,44,81,82,74,86,72,54,74,66,54,47,50,24,34,52,51,27,56,36,51,48,30,46,40,56,65,74,73,45,79,79,79,55,65,70,60,50,52,47,50,41,53,76,58,46,47,39,66,30,26,16,50,87,88,43,64,21,86,79,40,74,63,45,66,78,62,48,92,80,56,49,70,66,54,52,50,50,52,47,61,74,46,36,65,62,51,52,53,52,29,56,78,71,73,42,77,82,72,84,86,83,133

Nearest PDB structures (foldseek):
  4xyd-assembly1_B  TM=6.140E-01  e=7.518E-02  Roseobacter denitrificans OCh 114
  5guw-assembly1_A  TM=5.375E-01  e=2.093E-01  Pseudomonas aeruginosa PAO1

Secondary structure (DSSP, 8-state):
----------TT-----PPPS-HHHHHHHHHHTTGGGT-EETTEE-SSSPPTT---S---HHHHHHHHHHHHHHHHHHHHHTTPPPPP--HHHHHHHHHHHHHHHHIIIII-PPP-HHHHHHHHHHTTGGGT-EETTEE-SSS--GGGS-TTS-HHHHHHHHHHHHHHHHHHHHHTTPPPPPP--

Sequence (185 aa):
MILVLWFVSPLWADTDYTLPENPLQGRQLLITKGCLDCHPILGEGGKIGPDLGKRGFNLTLLQVIGVLWNHAPTMVEKTQERKIPWPRFTVAEMSDLIAFLYYMDYYFSYLEEPGDAGRGAKVFAEKRCTTCHSLQGQGGNIAPPLDQVSKYVSPIFIAQAMWNHGPAMAEKMKSLGIPAPQFQG

Foldseek 3Di:
DDDDDPPPDPPPPDPPVDQDPDLVLLVVCCVVQVVQCCEAAPPHGRDNDYHLLPDQDLDDLVVLVVVCVVCVVVVVVVCVVVVHDHGDDDPNNVSSNSSNSNVSNCCSNPPDDPPDVVVVVVLCVVQQVLCPEAAPNGGHVNDYHCVVV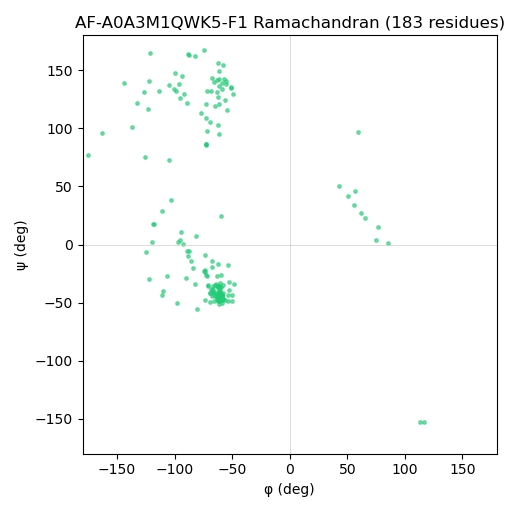DPSPDPVNVVVVCVVCVVVVCVVCVVVVHDHDDDDD